Protein AF-A0A7Y5WFK3-F1 (afdb_monomer)

Structure (mmCIF, N/CA/C/O backbone):
data_AF-A0A7Y5WFK3-F1
#
_entry.id   AF-A0A7Y5WFK3-F1
#
loop_
_atom_site.group_PDB
_atom_site.id
_atom_site.type_symbol
_atom_site.label_atom_id
_atom_site.label_alt_id
_atom_site.label_comp_id
_atom_site.label_asym_id
_atom_site.label_entity_id
_atom_site.label_seq_id
_atom_site.pdbx_PDB_ins_code
_atom_site.Cartn_x
_atom_site.Cartn_y
_atom_site.Cartn_z
_atom_site.occupancy
_atom_site.B_iso_or_equiv
_atom_site.auth_seq_id
_atom_site.auth_comp_id
_atom_site.auth_asym_id
_atom_site.auth_atom_id
_atom_site.pdbx_PDB_model_num
ATOM 1 N N . MET A 1 1 ? 15.210 1.763 9.333 1.00 53.09 1 MET A N 1
ATOM 2 C CA . MET A 1 1 ? 14.212 1.098 10.198 1.00 53.09 1 MET A CA 1
ATOM 3 C C . MET A 1 1 ? 12.900 1.081 9.437 1.00 53.09 1 MET A C 1
ATOM 5 O O . MET A 1 1 ? 12.423 2.154 9.089 1.00 53.09 1 MET A O 1
ATOM 9 N N . VAL A 1 2 ? 12.370 -0.103 9.129 1.00 65.19 2 VAL A N 1
ATOM 10 C CA . VAL A 1 2 ? 11.052 -0.235 8.489 1.00 65.19 2 VAL A CA 1
ATOM 11 C C . VAL A 1 2 ? 9.981 0.058 9.528 1.00 65.19 2 VAL A C 1
ATOM 13 O O . VAL A 1 2 ? 10.081 -0.378 10.676 1.00 65.19 2 VAL A O 1
ATOM 16 N N . ILE A 1 3 ? 8.998 0.863 9.144 1.00 82.81 3 ILE A N 1
ATOM 17 C CA . ILE A 1 3 ? 7.904 1.260 10.032 1.00 82.81 3 ILE A CA 1
ATOM 18 C C . ILE A 1 3 ? 6.800 0.200 10.024 1.00 82.81 3 ILE A C 1
ATOM 20 O O . ILE A 1 3 ? 6.675 -0.572 9.075 1.00 82.81 3 ILE A O 1
ATOM 24 N N . ASN A 1 4 ? 6.011 0.134 11.097 1.00 88.62 4 ASN A N 1
ATOM 25 C CA . ASN A 1 4 ? 4.953 -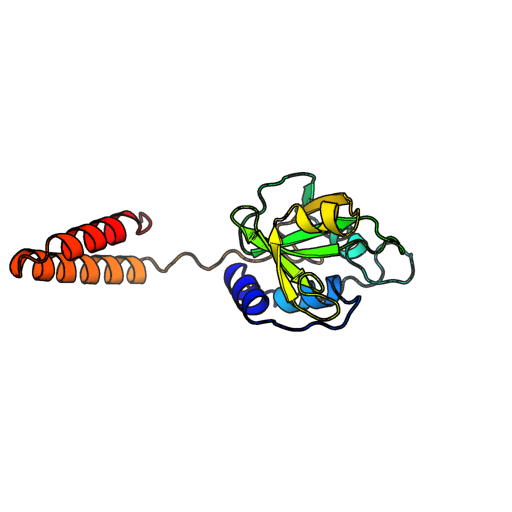0.870 11.210 1.00 88.62 4 ASN A CA 1
ATOM 26 C C . ASN A 1 4 ? 3.798 -0.623 10.218 1.00 88.62 4 ASN A C 1
ATOM 28 O O . ASN A 1 4 ? 3.652 0.473 9.672 1.00 88.62 4 ASN A O 1
ATOM 32 N N . ARG A 1 5 ? 2.952 -1.643 10.030 1.00 90.44 5 ARG A N 1
ATOM 33 C CA . ARG A 1 5 ? 1.822 -1.622 9.081 1.00 90.44 5 ARG A CA 1
ATOM 34 C C . ARG A 1 5 ? 0.900 -0.412 9.245 1.00 90.44 5 ARG A C 1
ATOM 36 O O . ARG A 1 5 ? 0.559 0.230 8.257 1.00 90.44 5 ARG A O 1
ATOM 43 N N . GLU A 1 6 ? 0.508 -0.078 10.474 1.00 90.31 6 GLU A N 1
ATOM 44 C CA . GLU A 1 6 ? -0.415 1.042 10.709 1.00 90.31 6 GLU A CA 1
ATOM 45 C C . GLU A 1 6 ? 0.230 2.397 10.429 1.00 90.31 6 GLU A C 1
ATOM 47 O O . GLU A 1 6 ? -0.417 3.292 9.889 1.00 90.31 6 GLU A O 1
ATOM 52 N N . GLU A 1 7 ? 1.510 2.555 10.753 1.00 90.38 7 GLU A N 1
ATOM 53 C CA . GLU A 1 7 ? 2.242 3.775 10.434 1.00 90.38 7 GLU A CA 1
ATOM 54 C C . GLU A 1 7 ? 2.412 3.944 8.919 1.00 90.38 7 GLU A C 1
ATOM 56 O O . GLU A 1 7 ? 2.204 5.041 8.398 1.00 90.38 7 GLU A O 1
ATOM 61 N N . ALA A 1 8 ? 2.689 2.857 8.191 1.00 91.75 8 ALA A N 1
ATOM 62 C CA . ALA A 1 8 ? 2.742 2.885 6.731 1.00 91.75 8 ALA A CA 1
ATOM 63 C C . ALA A 1 8 ? 1.407 3.321 6.121 1.00 91.75 8 ALA A C 1
ATOM 65 O O . ALA A 1 8 ? 1.377 4.156 5.215 1.00 91.75 8 ALA A O 1
ATOM 66 N N . VAL A 1 9 ? 0.289 2.833 6.664 1.00 94.56 9 VAL A N 1
ATOM 67 C CA . VAL A 1 9 ? -1.033 3.266 6.205 1.00 94.56 9 VAL A CA 1
ATOM 68 C C . VAL A 1 9 ? -1.307 4.729 6.539 1.00 94.56 9 VAL A C 1
ATOM 70 O O . VAL A 1 9 ? -1.826 5.448 5.687 1.00 94.56 9 VAL A O 1
ATOM 73 N N . LYS A 1 10 ? -0.958 5.201 7.740 1.00 94.06 10 LYS A N 1
ATOM 74 C CA . LYS A 1 10 ? -1.125 6.619 8.097 1.00 94.06 10 LYS A CA 1
ATOM 75 C C . LYS A 1 10 ? -0.376 7.528 7.130 1.00 94.06 10 LYS A C 1
ATOM 77 O O . LYS A 1 10 ? -0.957 8.496 6.647 1.00 94.06 10 LYS A O 1
ATOM 82 N N . ARG A 1 11 ? 0.874 7.191 6.805 1.00 94.12 11 ARG A N 1
ATOM 83 C CA . ARG A 1 11 ? 1.673 7.942 5.826 1.00 94.12 11 ARG A CA 1
ATOM 84 C C . ARG A 1 11 ? 1.047 7.907 4.436 1.00 94.12 11 ARG A C 1
ATOM 86 O O . ARG A 1 11 ? 0.870 8.958 3.826 1.00 94.12 11 ARG A O 1
ATOM 93 N N . ALA A 1 12 ? 0.615 6.730 3.987 1.00 95.25 12 ALA A N 1
ATOM 94 C CA . ALA A 1 12 ? -0.039 6.569 2.695 1.00 95.25 12 ALA A CA 1
ATOM 95 C C . ALA A 1 12 ? -1.329 7.408 2.591 1.00 95.25 12 ALA A C 1
ATOM 97 O O . ALA A 1 12 ? -1.553 8.083 1.585 1.00 95.25 12 ALA A O 1
ATOM 98 N N . LEU A 1 13 ? -2.171 7.394 3.631 1.00 96.38 13 LEU A N 1
ATOM 99 C CA . LEU A 1 13 ? -3.410 8.177 3.689 1.00 96.38 13 LEU A CA 1
ATOM 100 C C . LEU A 1 13 ? -3.150 9.687 3.744 1.00 96.38 13 LEU A C 1
ATOM 102 O O . LEU A 1 13 ? -3.929 10.445 3.175 1.00 96.38 13 LEU A O 1
ATOM 106 N N . ALA A 1 14 ? -2.070 10.116 4.400 1.00 95.06 14 ALA A N 1
ATOM 107 C CA . ALA A 1 14 ? -1.670 11.520 4.460 1.00 95.06 14 ALA A CA 1
ATOM 108 C C . ALA A 1 14 ? -1.045 12.029 3.148 1.00 95.06 14 ALA A C 1
ATOM 110 O O . ALA A 1 14 ? -1.031 13.232 2.900 1.00 95.06 14 ALA A O 1
ATOM 111 N N . SER A 1 15 ? -0.524 11.136 2.302 1.00 93.12 15 SER A N 1
ATOM 112 C CA . SER A 1 15 ? 0.081 11.500 1.021 1.00 93.12 15 SER A CA 1
ATOM 113 C C . SER A 1 15 ? -0.986 11.818 -0.029 1.00 93.12 15 SER A C 1
ATOM 115 O O . SER A 1 15 ? -1.843 10.984 -0.327 1.00 93.12 15 SER A O 1
ATOM 117 N N . THR A 1 16 ? -0.921 13.018 -0.608 1.00 93.75 16 THR A N 1
ATOM 118 C CA . THR A 1 16 ? -1.845 13.510 -1.649 1.00 93.75 16 THR A CA 1
ATOM 119 C C . THR A 1 16 ? -1.236 13.527 -3.047 1.00 93.75 16 THR A C 1
ATOM 121 O O . THR A 1 16 ? -1.961 13.396 -4.033 1.00 93.75 16 THR A O 1
ATOM 124 N N . ASP A 1 17 ? 0.087 13.636 -3.137 1.00 92.19 17 ASP A N 1
ATOM 125 C CA . ASP A 1 17 ? 0.824 13.844 -4.381 1.00 92.19 17 ASP A CA 1
ATOM 126 C C . ASP A 1 17 ? 1.976 12.845 -4.517 1.00 92.19 17 ASP A C 1
ATOM 128 O O . ASP A 1 17 ? 2.518 12.348 -3.523 1.00 92.19 17 ASP A O 1
ATOM 132 N N . ASN A 1 18 ? 2.353 12.562 -5.762 1.00 90.62 18 ASN A N 1
ATOM 133 C CA . ASN A 1 18 ? 3.496 11.726 -6.100 1.00 90.62 18 ASN A CA 1
ATOM 134 C C . ASN A 1 18 ? 4.250 12.257 -7.320 1.00 90.62 18 ASN A C 1
ATOM 136 O O . ASN A 1 18 ? 3.693 12.934 -8.179 1.00 90.62 18 ASN A O 1
ATOM 140 N N . GLU A 1 19 ? 5.523 11.883 -7.414 1.00 84.88 19 GLU A N 1
ATOM 141 C CA . GLU A 1 19 ? 6.286 11.987 -8.655 1.00 84.88 19 GLU A CA 1
ATOM 142 C C . GLU A 1 19 ? 5.726 10.952 -9.653 1.00 84.88 19 GLU A C 1
ATOM 144 O O . GLU A 1 19 ? 5.667 9.763 -9.306 1.00 84.88 19 GLU A O 1
ATOM 149 N N . PRO A 1 20 ? 5.245 11.361 -10.845 1.00 79.00 20 PRO A N 1
ATOM 150 C CA . PRO A 1 20 ? 4.707 10.425 -11.830 1.00 79.00 20 PRO A CA 1
ATOM 151 C C . PRO A 1 20 ? 5.738 9.363 -12.221 1.00 79.00 20 PRO A C 1
ATOM 153 O O . PRO A 1 20 ? 6.912 9.676 -12.390 1.00 79.00 20 PRO A O 1
ATOM 156 N N . GLY A 1 21 ? 5.302 8.110 -12.366 1.00 73.31 21 GLY A N 1
ATOM 157 C CA . GLY A 1 21 ? 6.195 6.983 -12.680 1.00 73.31 21 GLY A CA 1
ATOM 158 C C . GLY A 1 21 ? 7.008 6.460 -11.487 1.00 73.31 21 GLY A C 1
ATOM 159 O O . GLY A 1 21 ? 7.686 5.450 -11.603 1.00 73.31 21 GLY A O 1
ATOM 160 N N . GLY A 1 22 ? 6.908 7.088 -10.310 1.00 83.12 22 GLY A N 1
ATOM 161 C CA . GLY A 1 22 ? 7.637 6.693 -9.103 1.00 83.12 22 GLY A CA 1
ATOM 162 C C . GLY A 1 22 ? 6.876 5.757 -8.158 1.00 83.12 22 GLY A C 1
ATOM 163 O O . GLY A 1 22 ? 7.091 5.847 -6.948 1.00 83.12 22 GLY A O 1
ATOM 164 N N . CYS A 1 23 ? 5.969 4.898 -8.640 1.00 88.38 23 CYS A N 1
ATOM 165 C CA . CYS A 1 23 ? 5.054 4.122 -7.781 1.00 88.38 23 CYS A CA 1
ATOM 166 C C . CYS A 1 23 ? 5.787 3.246 -6.748 1.00 88.38 23 CYS A C 1
ATOM 168 O O . CYS A 1 23 ? 5.433 3.229 -5.561 1.00 88.38 23 CYS A O 1
ATOM 170 N N . TYR A 1 24 ? 6.871 2.585 -7.158 1.00 88.44 24 TYR A N 1
ATOM 171 C CA . TYR A 1 24 ? 7.667 1.756 -6.262 1.00 88.44 24 TYR A CA 1
ATOM 172 C C . TYR A 1 24 ? 8.459 2.587 -5.247 1.00 88.44 24 TYR A C 1
ATOM 174 O O . TYR A 1 24 ? 8.451 2.286 -4.051 1.00 88.44 24 TYR A O 1
ATOM 182 N N . LYS A 1 25 ? 9.081 3.689 -5.687 1.00 88.94 25 LYS A N 1
ATOM 183 C CA . LYS A 1 25 ? 9.746 4.660 -4.801 1.00 88.94 25 LYS A CA 1
ATOM 184 C C . LYS A 1 25 ? 8.774 5.200 -3.751 1.00 88.94 25 LYS A C 1
ATOM 186 O O . LYS A 1 25 ? 9.082 5.148 -2.562 1.00 88.94 25 LYS A O 1
ATOM 191 N N . TRP A 1 26 ? 7.589 5.643 -4.169 1.00 93.00 26 TRP A N 1
ATOM 192 C CA . TRP A 1 26 ? 6.552 6.143 -3.268 1.00 93.00 26 TRP A CA 1
ATOM 193 C C . TRP A 1 26 ? 6.126 5.082 -2.252 1.00 93.00 26 TRP A C 1
ATOM 195 O O . TRP A 1 26 ? 6.071 5.374 -1.056 1.00 93.00 26 TRP A O 1
ATOM 205 N N . THR A 1 27 ? 5.888 3.845 -2.702 1.00 92.94 27 THR A N 1
ATOM 206 C CA . THR A 1 27 ? 5.501 2.731 -1.826 1.00 92.94 27 THR A CA 1
ATOM 207 C C . THR A 1 27 ? 6.588 2.466 -0.787 1.00 92.94 27 THR A C 1
ATOM 209 O O . THR A 1 27 ? 6.302 2.446 0.410 1.00 92.94 27 THR A O 1
ATOM 212 N N . ARG A 1 28 ? 7.858 2.376 -1.202 1.00 90.94 28 ARG A N 1
ATOM 213 C CA . ARG A 1 28 ? 9.001 2.223 -0.287 1.00 90.94 28 ARG A CA 1
ATOM 214 C C . ARG A 1 28 ? 9.079 3.335 0.753 1.00 90.94 28 ARG A C 1
ATOM 216 O O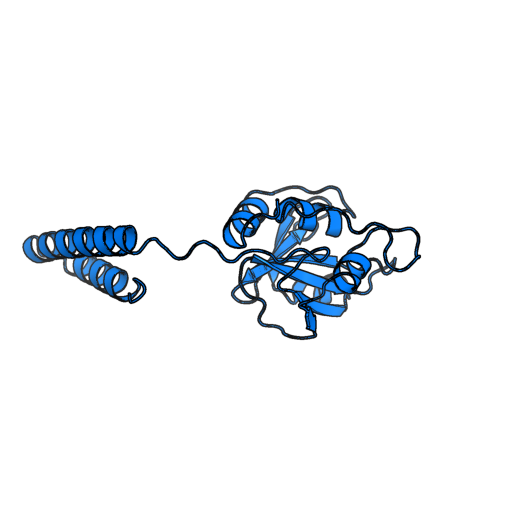 . ARG A 1 28 ? 9.307 3.040 1.927 1.00 90.94 28 ARG A O 1
ATOM 223 N N . THR A 1 29 ? 8.836 4.588 0.362 1.00 90.31 29 THR A N 1
ATOM 224 C CA . THR A 1 29 ? 8.788 5.725 1.295 1.00 90.31 29 THR A CA 1
ATOM 225 C C . THR A 1 29 ? 7.709 5.544 2.363 1.00 90.31 29 THR A C 1
ATOM 227 O O . THR A 1 29 ? 7.971 5.828 3.536 1.00 90.31 29 THR A O 1
ATOM 230 N N . GLN A 1 30 ? 6.537 5.004 2.005 1.00 92.19 30 GLN A N 1
ATOM 231 C CA . GLN A 1 30 ? 5.475 4.741 2.983 1.00 92.19 30 GLN A CA 1
ATOM 232 C C . GLN A 1 30 ? 5.888 3.683 4.004 1.00 92.19 30 GLN A C 1
ATOM 234 O O . GLN A 1 30 ? 5.490 3.781 5.153 1.00 92.19 30 GLN A O 1
ATOM 239 N N . PHE A 1 31 ? 6.729 2.721 3.625 1.00 89.94 31 PHE A N 1
ATOM 240 C CA . PHE A 1 31 ? 7.235 1.677 4.524 1.00 89.94 31 PHE A CA 1
ATOM 241 C C . PHE A 1 31 ? 8.581 2.013 5.187 1.00 89.94 31 PHE A C 1
ATOM 243 O O . PHE A 1 31 ? 9.056 1.257 6.035 1.00 89.94 31 PHE A O 1
ATOM 250 N N . GLY A 1 32 ? 9.220 3.133 4.830 1.00 85.12 32 GLY A N 1
ATOM 251 C CA . GLY A 1 32 ? 10.589 3.430 5.270 1.00 85.12 32 GLY A CA 1
ATOM 252 C C . GLY A 1 32 ? 11.596 2.352 4.844 1.00 85.12 32 GLY A C 1
ATOM 253 O O . GLY A 1 32 ? 12.562 2.091 5.563 1.00 85.12 32 GLY A O 1
ATOM 254 N N . SER A 1 33 ? 11.326 1.684 3.718 1.00 82.88 33 SER A N 1
ATOM 255 C CA . SER A 1 33 ? 12.120 0.566 3.206 1.00 82.88 33 SER A CA 1
ATOM 256 C C . SER A 1 33 ? 13.211 1.057 2.240 1.00 82.88 33 SER A C 1
ATOM 258 O O . SER A 1 33 ? 12.958 1.997 1.474 1.00 82.88 33 SER A O 1
ATOM 260 N N . PRO A 1 34 ? 14.430 0.478 2.268 1.00 75.75 34 PRO A N 1
ATOM 261 C CA . PRO A 1 34 ? 15.487 0.824 1.320 1.00 75.75 34 PRO A CA 1
ATOM 262 C C . PRO A 1 34 ? 15.118 0.451 -0.126 1.00 75.75 34 PRO A C 1
ATOM 264 O O . PRO A 1 34 ? 14.177 -0.298 -0.381 1.00 75.75 34 PRO A O 1
ATOM 267 N N . ALA A 1 35 ? 15.859 0.999 -1.093 1.00 73.69 35 ALA A N 1
ATOM 268 C CA . ALA A 1 35 ? 15.796 0.533 -2.478 1.00 73.69 35 ALA A CA 1
ATOM 269 C C . ALA A 1 35 ? 16.405 -0.871 -2.596 1.00 73.69 35 ALA A C 1
ATOM 271 O O . ALA A 1 35 ? 17.411 -1.141 -1.943 1.00 73.69 35 ALA A O 1
ATOM 272 N N . VAL A 1 36 ? 15.831 -1.721 -3.452 1.00 69.94 36 VAL A N 1
ATOM 273 C CA . VAL A 1 36 ? 16.462 -2.991 -3.866 1.00 69.94 36 VAL A CA 1
ATOM 274 C C . VAL A 1 36 ? 17.439 -2.816 -5.030 1.00 69.94 36 VAL A C 1
ATOM 276 O O . VAL A 1 36 ? 18.243 -3.709 -5.262 1.00 69.94 36 VAL A O 1
ATOM 279 N N . GLY A 1 37 ? 17.422 -1.648 -5.684 1.00 72.31 37 GLY A N 1
ATOM 280 C CA . GLY A 1 37 ? 18.152 -1.416 -6.933 1.00 72.31 37 GLY A CA 1
ATOM 281 C C . GLY A 1 37 ? 17.468 -2.099 -8.117 1.00 72.31 37 GLY A C 1
ATOM 282 O O . GLY A 1 37 ? 16.333 -2.545 -7.974 1.00 72.31 37 GLY A O 1
ATOM 283 N N . ASP A 1 38 ? 18.179 -2.151 -9.238 1.00 69.56 38 ASP A N 1
ATOM 284 C CA . ASP A 1 38 ? 17.870 -3.017 -10.379 1.00 69.56 38 ASP A CA 1
ATOM 285 C C . ASP A 1 38 ? 18.138 -4.467 -9.958 1.00 69.56 38 ASP A C 1
ATOM 287 O O . ASP A 1 38 ? 19.292 -4.871 -9.772 1.00 69.56 38 ASP A O 1
ATOM 291 N N . TYR A 1 39 ? 17.070 -5.204 -9.648 1.00 64.12 39 TYR A N 1
ATOM 292 C CA . TYR A 1 39 ? 17.167 -6.549 -9.084 1.00 64.12 39 TYR A CA 1
ATOM 293 C C . TYR A 1 39 ? 17.126 -7.619 -10.175 1.00 64.12 39 TYR A C 1
ATOM 295 O O . TYR A 1 39 ? 17.683 -8.705 -9.982 1.00 64.12 39 TYR A O 1
ATOM 303 N N . ASP A 1 40 ? 16.458 -7.349 -11.294 1.00 67.69 40 ASP A N 1
ATOM 304 C CA . ASP A 1 40 ? 16.281 -8.298 -12.386 1.00 67.69 40 ASP A CA 1
ATOM 305 C C . ASP A 1 40 ? 17.149 -8.047 -13.630 1.00 67.69 40 ASP A C 1
ATOM 307 O O . ASP A 1 40 ? 17.197 -8.919 -14.505 1.00 67.69 40 ASP A O 1
ATOM 311 N N . GLY A 1 41 ? 17.922 -6.961 -13.638 1.00 63.69 41 GLY A N 1
ATOM 312 C CA . GLY A 1 41 ? 18.908 -6.620 -14.655 1.00 63.69 41 GLY A CA 1
ATOM 313 C C . GLY A 1 41 ? 18.339 -5.841 -15.841 1.00 63.69 41 GLY A C 1
ATOM 314 O O . GLY A 1 41 ? 18.956 -5.876 -16.909 1.00 63.69 41 GLY A O 1
ATOM 315 N N . ASP A 1 42 ? 17.179 -5.195 -15.698 1.00 70.62 42 ASP A N 1
ATOM 316 C CA . ASP A 1 42 ? 16.529 -4.417 -16.759 1.00 70.62 42 ASP A CA 1
ATOM 317 C C . ASP A 1 42 ? 16.927 -2.926 -16.795 1.00 70.62 42 ASP A C 1
ATOM 319 O O . ASP A 1 42 ? 16.511 -2.198 -17.698 1.00 70.62 42 ASP A O 1
ATOM 323 N N . HIS A 1 43 ? 17.831 -2.516 -15.896 1.00 68.94 43 HIS A N 1
ATOM 324 C CA . HIS A 1 43 ? 18.349 -1.159 -15.686 1.00 68.94 43 HIS A CA 1
ATOM 325 C C . HIS A 1 43 ? 17.369 -0.169 -15.040 1.00 68.94 43 HIS A C 1
ATOM 327 O O . HIS A 1 43 ? 17.718 1.010 -14.887 1.00 68.94 43 HIS A O 1
ATOM 333 N N . ASP A 1 44 ? 16.199 -0.623 -14.601 1.00 68.69 44 ASP A N 1
ATOM 334 C CA . ASP A 1 44 ? 15.238 0.158 -13.836 1.00 68.69 44 ASP A CA 1
ATOM 335 C C . ASP A 1 44 ? 15.144 -0.360 -12.387 1.00 68.69 44 ASP A C 1
ATOM 337 O O . ASP A 1 44 ? 15.785 -1.324 -12.002 1.00 68.69 44 ASP A O 1
ATOM 341 N N . ALA A 1 45 ? 14.482 0.384 -11.496 1.00 72.50 45 ALA A N 1
ATOM 342 C CA . ALA A 1 45 ? 14.325 -0.011 -10.089 1.00 72.50 45 ALA A CA 1
ATOM 343 C C . ALA A 1 45 ? 12.849 0.083 -9.712 1.00 72.50 45 ALA A C 1
ATOM 345 O O . ALA A 1 45 ? 12.387 1.091 -9.147 1.00 72.50 45 ALA A O 1
ATOM 346 N N . ASP A 1 46 ? 12.103 -0.953 -10.075 1.00 79.19 46 ASP A N 1
ATOM 347 C CA . ASP A 1 46 ? 10.663 -0.871 -10.281 1.00 79.19 46 ASP A CA 1
ATOM 348 C C . ASP A 1 46 ? 9.829 -1.734 -9.310 1.00 79.19 46 ASP A C 1
ATOM 350 O O . ASP A 1 46 ? 10.295 -2.244 -8.283 1.00 79.19 46 ASP A O 1
ATOM 354 N N . ALA A 1 47 ? 8.524 -1.833 -9.576 1.00 81.56 47 ALA A N 1
ATOM 355 C CA . ALA A 1 47 ? 7.636 -2.624 -8.734 1.00 81.56 47 ALA A CA 1
ATOM 356 C C . ALA A 1 47 ? 7.809 -4.138 -8.931 1.00 81.56 47 ALA A C 1
ATOM 358 O O . ALA A 1 47 ? 7.548 -4.898 -7.992 1.00 81.56 47 ALA A O 1
ATOM 359 N N . VAL A 1 48 ? 8.236 -4.580 -10.112 1.00 82.12 48 VAL A N 1
ATOM 360 C CA . VAL A 1 48 ? 8.523 -5.978 -10.434 1.00 82.12 48 VAL A CA 1
ATOM 361 C C . VAL A 1 48 ? 9.799 -6.433 -9.730 1.00 82.12 48 VAL A C 1
ATOM 363 O O . VAL A 1 48 ? 9.764 -7.492 -9.100 1.00 82.12 48 VAL A O 1
ATOM 366 N N . ASP A 1 49 ? 10.861 -5.629 -9.709 1.00 81.88 49 ASP A N 1
ATOM 367 C CA . ASP A 1 49 ? 12.053 -5.824 -8.874 1.00 81.88 49 ASP A CA 1
ATOM 368 C C . ASP A 1 49 ? 11.675 -5.936 -7.409 1.00 81.88 49 ASP A C 1
ATOM 370 O O . ASP A 1 49 ? 12.051 -6.874 -6.698 1.00 81.88 49 ASP A O 1
ATOM 374 N N . GLY A 1 50 ? 10.863 -4.977 -6.959 1.00 84.75 50 GLY A N 1
ATOM 375 C CA . GLY A 1 50 ? 10.358 -4.939 -5.606 1.00 84.75 50 GLY A CA 1
ATOM 376 C C . GLY A 1 50 ? 9.642 -6.222 -5.231 1.00 84.75 50 GLY A C 1
ATOM 377 O O . GLY A 1 50 ? 9.923 -6.776 -4.169 1.00 84.75 50 GLY A O 1
ATOM 378 N N . TRP A 1 51 ? 8.763 -6.707 -6.110 1.00 90.50 51 TRP A N 1
ATOM 379 C CA . TRP A 1 51 ? 8.108 -7.995 -5.954 1.00 90.50 51 TRP A CA 1
ATOM 380 C C . TRP A 1 51 ? 9.111 -9.138 -5.982 1.00 90.50 51 TRP A C 1
ATOM 382 O O . TRP A 1 51 ? 9.034 -10.001 -5.121 1.00 90.50 51 TRP A O 1
ATOM 392 N N . LYS A 1 52 ? 10.044 -9.201 -6.935 1.00 87.06 52 LYS A N 1
ATOM 393 C CA . LYS A 1 52 ? 11.034 -10.284 -7.061 1.00 87.06 52 LYS A CA 1
ATOM 394 C C . LYS A 1 52 ? 11.881 -10.421 -5.796 1.00 87.06 52 LYS A C 1
ATOM 396 O O . LYS A 1 52 ? 12.020 -11.545 -5.312 1.00 87.06 52 LYS A O 1
ATOM 401 N N . ALA A 1 53 ? 12.302 -9.302 -5.214 1.00 86.25 53 ALA A N 1
ATOM 402 C CA . ALA A 1 53 ? 13.130 -9.221 -4.017 1.00 86.25 53 ALA A CA 1
ATOM 403 C C . ALA A 1 53 ? 12.415 -9.555 -2.690 1.00 86.25 53 ALA A C 1
ATOM 405 O O . ALA A 1 53 ? 13.086 -9.742 -1.669 1.00 86.25 53 ALA A O 1
ATOM 406 N N . THR A 1 54 ? 11.079 -9.622 -2.648 1.00 86.38 54 THR A N 1
ATOM 407 C CA . THR A 1 54 ? 10.374 -10.046 -1.427 1.00 86.38 54 THR A CA 1
ATOM 408 C C . THR A 1 54 ? 10.542 -11.545 -1.171 1.00 86.38 54 THR A C 1
ATOM 410 O O . THR A 1 54 ? 10.675 -12.352 -2.090 1.00 86.38 54 THR A O 1
ATOM 413 N N . ARG A 1 55 ? 10.547 -11.950 0.100 1.00 86.62 55 ARG A N 1
ATOM 414 C CA . ARG A 1 55 ? 10.720 -13.352 0.519 1.00 86.62 55 ARG A CA 1
ATOM 415 C C . ARG A 1 55 ? 9.448 -13.955 1.103 1.00 86.62 55 ARG A C 1
ATOM 417 O O . ARG A 1 55 ? 9.340 -15.175 1.170 1.00 86.62 55 ARG A O 1
ATOM 424 N N . ARG A 1 56 ? 8.489 -13.129 1.533 1.00 89.38 56 ARG A N 1
ATOM 425 C CA . ARG A 1 56 ? 7.263 -13.563 2.226 1.00 89.38 56 ARG A CA 1
ATOM 426 C C . ARG A 1 56 ? 6.012 -13.250 1.408 1.00 89.38 56 ARG A C 1
ATOM 428 O O . ARG A 1 56 ? 5.086 -12.597 1.890 1.00 89.38 56 ARG A O 1
ATOM 435 N N . LYS A 1 57 ? 6.042 -13.705 0.157 1.00 92.31 57 LYS A N 1
ATOM 436 C CA . LYS A 1 57 ? 5.018 -13.461 -0.859 1.00 92.31 57 LYS A CA 1
ATOM 437 C C . LYS A 1 57 ? 3.768 -14.290 -0.611 1.00 92.31 57 LYS A C 1
ATOM 439 O O . LYS A 1 57 ? 3.856 -15.456 -0.238 1.00 92.31 57 LYS A O 1
ATOM 444 N N . HIS A 1 58 ? 2.635 -13.711 -0.980 1.00 96.06 58 HIS A N 1
ATOM 445 C CA . HIS A 1 58 ? 1.330 -14.356 -1.084 1.00 96.06 58 HIS A CA 1
ATOM 446 C C . HIS A 1 58 ? 0.824 -14.172 -2.522 1.00 96.06 58 HIS A C 1
ATOM 448 O O . HIS A 1 58 ? 0.058 -13.242 -2.797 1.00 96.06 58 HIS A O 1
ATOM 454 N N . PRO A 1 59 ? 1.332 -14.971 -3.484 1.00 96.81 59 PRO A N 1
ATOM 455 C CA . PRO A 1 59 ? 1.012 -14.797 -4.896 1.00 96.81 59 PRO A CA 1
ATOM 456 C C . PRO A 1 59 ? -0.471 -15.044 -5.172 1.00 96.81 59 PRO A C 1
ATOM 458 O O . PRO A 1 59 ? -1.036 -16.032 -4.711 1.00 96.81 59 PRO A O 1
ATOM 461 N N . GLY A 1 60 ? -1.100 -14.149 -5.930 1.00 94.88 60 GLY A N 1
ATOM 462 C CA . GLY A 1 60 ? -2.500 -14.258 -6.348 1.00 94.88 60 GLY A CA 1
ATOM 463 C C . GLY A 1 60 ? -3.550 -14.068 -5.245 1.00 94.88 60 GLY A C 1
ATOM 464 O O . GLY A 1 60 ? -4.728 -13.928 -5.574 1.00 94.88 60 GLY A O 1
ATOM 465 N N . ASP A 1 61 ? -3.168 -14.013 -3.965 1.00 97.25 61 ASP A N 1
ATOM 466 C CA . ASP A 1 61 ? -4.115 -13.798 -2.870 1.00 97.25 61 ASP A CA 1
ATOM 467 C C . ASP A 1 61 ? -4.710 -12.384 -2.921 1.00 97.25 61 ASP A C 1
ATOM 469 O O . ASP A 1 61 ? -4.010 -11.378 -2.837 1.00 97.25 61 ASP A O 1
ATOM 473 N N . ARG A 1 62 ? -6.037 -12.320 -3.044 1.00 97.06 62 ARG A N 1
ATOM 474 C CA . ARG A 1 62 ? -6.829 -11.092 -3.186 1.00 97.06 62 ARG A CA 1
ATOM 475 C C . ARG A 1 62 ? -7.264 -10.486 -1.851 1.00 97.06 62 ARG A C 1
ATOM 477 O O . ARG A 1 62 ? -7.984 -9.488 -1.863 1.00 97.06 62 ARG A O 1
ATOM 484 N N . ASN A 1 63 ? -6.829 -11.045 -0.720 1.00 96.81 63 ASN A N 1
ATOM 485 C CA . ASN A 1 63 ? -7.180 -10.578 0.622 1.00 96.81 63 ASN A CA 1
ATOM 486 C C . ASN A 1 63 ? -5.979 -9.975 1.376 1.00 96.81 63 ASN A C 1
ATOM 488 O O . ASN A 1 63 ? -5.691 -10.394 2.500 1.00 96.81 63 ASN A O 1
ATOM 492 N N . PRO A 1 64 ? -5.276 -8.970 0.813 1.00 96.56 64 PRO A N 1
ATOM 493 C CA . PRO A 1 64 ? -4.112 -8.399 1.467 1.00 96.56 64 PRO A CA 1
ATOM 494 C C . PRO A 1 64 ? -4.512 -7.745 2.796 1.00 96.56 64 PRO A C 1
ATOM 496 O O . PRO A 1 64 ? -5.394 -6.872 2.816 1.00 96.56 64 PRO A O 1
ATOM 499 N N . PRO A 1 65 ? -3.839 -8.086 3.909 1.00 95.81 65 PRO A N 1
ATOM 500 C CA . PRO A 1 65 ? -4.043 -7.406 5.175 1.00 95.81 65 PRO A CA 1
ATOM 501 C C . PRO A 1 65 ? -3.801 -5.903 5.056 1.00 95.81 65 PRO A C 1
ATOM 503 O O . PRO A 1 65 ? -3.114 -5.413 4.161 1.00 95.81 65 PRO A O 1
ATOM 506 N N . ARG A 1 66 ? -4.336 -5.140 6.001 1.00 95.38 66 ARG A N 1
ATOM 507 C CA . ARG A 1 66 ? -4.040 -3.712 6.091 1.00 95.38 66 ARG A CA 1
ATOM 508 C C . ARG A 1 66 ? -2.543 -3.479 6.338 1.00 95.38 66 ARG A C 1
ATOM 510 O O . ARG A 1 66 ? -1.939 -4.125 7.194 1.00 95.38 66 ARG A O 1
ATOM 517 N N . GLY A 1 67 ? -1.969 -2.534 5.596 1.00 94.19 67 GLY A N 1
ATOM 518 C CA . GLY A 1 67 ? -0.588 -2.076 5.738 1.00 94.19 67 GLY A CA 1
ATOM 519 C C . GLY A 1 67 ? 0.469 -3.049 5.230 1.00 94.19 67 GLY A C 1
ATOM 520 O O . GLY A 1 67 ? 1.568 -3.072 5.771 1.00 94.19 67 GLY A O 1
ATOM 521 N N . VAL A 1 68 ? 0.154 -3.837 4.203 1.00 95.12 68 VAL A N 1
ATOM 522 C CA . VAL A 1 68 ? 1.146 -4.605 3.431 1.00 95.12 68 VAL A CA 1
ATOM 523 C C . VAL A 1 68 ? 1.337 -3.993 2.039 1.00 95.12 68 VAL A C 1
ATOM 525 O O . VAL A 1 68 ? 0.399 -3.370 1.522 1.00 95.12 68 VAL A O 1
ATOM 528 N N . PRO A 1 69 ? 2.519 -4.138 1.417 1.00 95.75 69 PRO A N 1
ATOM 529 C CA . PRO A 1 69 ? 2.699 -3.820 0.009 1.00 95.75 69 PRO A CA 1
ATOM 530 C C . PRO A 1 69 ? 1.940 -4.818 -0.878 1.00 95.75 69 PRO A C 1
ATOM 532 O O . PRO A 1 69 ? 1.895 -6.020 -0.606 1.00 95.75 69 PRO A O 1
ATOM 535 N N . VAL A 1 70 ? 1.365 -4.303 -1.957 1.00 97.75 70 VAL A N 1
ATOM 536 C CA . VAL A 1 70 ? 0.681 -5.057 -3.018 1.00 97.75 70 VAL A CA 1
ATOM 537 C C . VAL A 1 70 ? 1.332 -4.732 -4.356 1.00 97.75 70 VAL A C 1
ATOM 539 O O . VAL A 1 70 ? 1.792 -3.604 -4.544 1.00 97.75 70 VAL A O 1
ATOM 542 N N . PHE A 1 71 ? 1.368 -5.706 -5.266 1.00 97.12 71 PHE A N 1
ATOM 543 C CA . PHE A 1 71 ? 2.146 -5.614 -6.499 1.00 97.12 71 PHE A CA 1
ATOM 544 C C . PHE A 1 71 ? 1.365 -6.065 -7.731 1.00 97.12 71 PHE A C 1
ATOM 546 O O . PHE A 1 71 ? 0.543 -6.984 -7.677 1.00 97.12 71 PHE A O 1
ATOM 553 N N . TRP A 1 72 ? 1.696 -5.447 -8.858 1.00 96.81 72 TRP A N 1
ATOM 554 C CA . TRP A 1 72 ? 1.249 -5.803 -10.196 1.00 96.81 72 TRP A CA 1
ATOM 555 C C . TRP A 1 72 ? 2.444 -5.831 -11.151 1.00 96.81 72 TRP A C 1
ATOM 557 O O . TRP A 1 72 ? 3.444 -5.162 -10.908 1.00 96.81 72 TRP A O 1
ATOM 567 N N . SER A 1 73 ? 2.310 -6.566 -12.250 1.00 94.56 73 SER A N 1
ATOM 568 C CA . SER A 1 73 ? 3.237 -6.575 -13.390 1.00 94.56 73 SER A CA 1
ATOM 569 C C . SER A 1 73 ? 2.572 -6.005 -14.645 1.00 94.56 73 SER A C 1
ATOM 571 O O . SER A 1 73 ? 1.347 -5.833 -14.688 1.00 94.56 73 SER A O 1
ATOM 573 N N . GLY A 1 74 ? 3.379 -5.747 -15.675 1.00 90.12 74 GLY A N 1
ATOM 574 C CA . GLY A 1 74 ? 2.925 -5.272 -16.979 1.00 90.12 74 GLY A CA 1
ATOM 575 C C . GLY A 1 74 ? 2.989 -3.751 -17.104 1.00 90.12 74 GLY A C 1
ATOM 576 O O . GLY A 1 74 ? 3.830 -3.100 -16.488 1.00 90.12 74 GLY A O 1
ATOM 577 N N . GLY A 1 75 ? 2.093 -3.184 -17.912 1.00 85.06 75 GLY A N 1
ATOM 578 C CA . GLY A 1 75 ? 2.137 -1.773 -18.299 1.00 85.06 75 GLY A CA 1
ATOM 579 C C . GLY A 1 75 ? 3.030 -1.543 -19.519 1.00 85.06 75 GLY A C 1
ATOM 580 O O . GLY A 1 75 ? 3.729 -2.446 -19.972 1.00 85.06 75 GLY A O 1
ATOM 581 N N . SER A 1 76 ? 2.994 -0.329 -20.070 1.00 77.38 76 S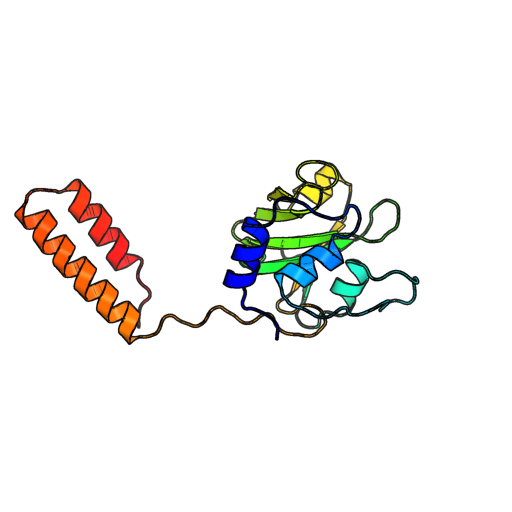ER A N 1
ATOM 582 C CA . SER A 1 76 ? 3.643 0.019 -21.346 1.00 77.38 76 SER A CA 1
ATOM 583 C C . SER A 1 76 ? 5.157 -0.206 -21.370 1.00 77.38 76 SER A C 1
ATOM 585 O O . SER A 1 76 ? 5.697 -0.473 -22.436 1.00 77.38 76 SER A O 1
ATOM 587 N N . ASN A 1 77 ? 5.811 -0.140 -20.210 1.00 78.12 77 ASN A N 1
ATOM 588 C CA . ASN A 1 77 ? 7.250 -0.364 -20.062 1.00 78.12 77 ASN A CA 1
ATOM 589 C C . ASN A 1 77 ? 7.577 -1.605 -19.212 1.00 78.12 77 ASN A C 1
ATOM 591 O O . ASN A 1 77 ? 8.720 -1.792 -18.836 1.00 78.12 77 ASN A O 1
ATOM 595 N N . GLY A 1 78 ? 6.589 -2.430 -18.848 1.00 81.25 78 GLY A N 1
ATOM 596 C CA . GLY A 1 78 ? 6.817 -3.620 -18.015 1.00 81.25 78 GLY A CA 1
ATOM 597 C C . GLY A 1 78 ? 7.019 -3.365 -16.514 1.00 81.25 78 GLY A C 1
ATOM 598 O O . GLY A 1 78 ? 6.899 -4.319 -15.749 1.00 81.25 78 GLY A O 1
ATOM 599 N N . TYR A 1 79 ? 7.185 -2.103 -16.092 1.00 85.44 79 TYR A N 1
ATOM 600 C CA . TYR A 1 79 ? 7.530 -1.712 -14.715 1.00 85.44 79 TYR A CA 1
ATOM 601 C C . TYR A 1 79 ? 6.568 -2.146 -13.605 1.00 85.44 79 TYR A C 1
ATOM 603 O O . TYR A 1 79 ? 6.864 -2.049 -12.408 1.00 85.44 79 TYR A O 1
ATOM 611 N N . GLY A 1 80 ? 5.369 -2.580 -13.992 1.00 91.56 80 GLY A N 1
ATOM 612 C CA . GLY A 1 80 ? 4.334 -2.980 -13.064 1.00 91.56 80 GLY A CA 1
ATOM 613 C C . GLY A 1 80 ? 3.846 -1.827 -12.194 1.00 91.56 80 GLY A C 1
ATOM 614 O O . GLY A 1 80 ? 3.870 -0.654 -12.571 1.00 91.56 80 GLY A O 1
ATOM 615 N N . HIS A 1 81 ? 3.338 -2.175 -11.015 1.00 95.88 81 HIS A N 1
ATOM 616 C CA . HIS A 1 81 ? 2.874 -1.194 -10.041 1.00 95.88 81 HIS A CA 1
ATOM 617 C C . HIS A 1 81 ? 3.006 -1.718 -8.620 1.00 95.88 81 HIS A C 1
ATOM 619 O O . HIS A 1 81 ? 2.893 -2.918 -8.378 1.00 95.88 81 HIS A O 1
ATOM 625 N N . ALA A 1 82 ? 3.208 -0.811 -7.670 1.00 95.62 82 ALA A N 1
ATOM 626 C CA . ALA A 1 82 ? 3.184 -1.116 -6.248 1.00 95.62 82 ALA A CA 1
ATOM 627 C C . ALA A 1 82 ? 2.302 -0.103 -5.514 1.00 95.62 82 ALA A C 1
ATOM 629 O O . ALA A 1 82 ? 2.252 1.074 -5.875 1.00 95.62 82 ALA A O 1
ATOM 630 N N . ALA A 1 83 ? 1.605 -0.566 -4.479 1.00 97.25 83 ALA A N 1
ATOM 631 C CA . ALA A 1 83 ? 0.734 0.271 -3.661 1.00 97.25 83 ALA A CA 1
ATOM 632 C C . ALA A 1 83 ? 0.686 -0.220 -2.203 1.00 97.25 83 ALA A C 1
ATOM 634 O O . ALA 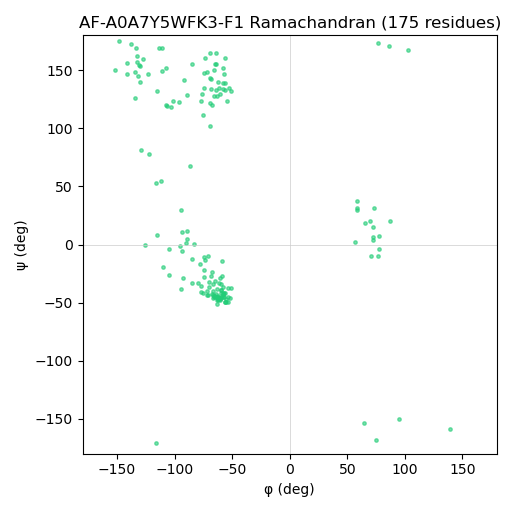A 1 83 ? 1.236 -1.270 -1.861 1.00 97.25 83 ALA A O 1
ATOM 635 N N . VAL A 1 84 ? 0.001 0.533 -1.336 1.00 97.62 84 VAL A N 1
ATOM 636 C CA . VAL A 1 84 ? -0.225 0.157 0.070 1.00 97.62 84 VAL A CA 1
ATOM 637 C C . VAL A 1 84 ? -1.641 -0.392 0.230 1.00 97.62 84 VAL A C 1
ATOM 639 O O . VAL A 1 84 ? -2.612 0.306 -0.071 1.00 97.62 84 VAL A O 1
ATOM 642 N N . SER A 1 85 ? -1.782 -1.616 0.745 1.00 98.00 85 SER A N 1
ATOM 643 C CA . SER A 1 85 ? -3.092 -2.164 1.112 1.00 98.00 85 SER A CA 1
ATOM 644 C C . SER A 1 85 ? -3.676 -1.427 2.315 1.00 98.00 85 SER A C 1
ATOM 646 O O . SER A 1 85 ? -3.012 -1.236 3.336 1.00 98.00 85 SER A O 1
ATOM 648 N N . LEU A 1 86 ? -4.951 -1.059 2.230 1.00 97.06 86 LEU A N 1
ATOM 649 C CA . LEU A 1 86 ? -5.719 -0.521 3.354 1.00 97.06 86 LEU A CA 1
ATOM 650 C C . LEU A 1 86 ? -6.531 -1.607 4.078 1.00 97.06 86 LEU A C 1
ATOM 652 O O . LEU A 1 86 ? -7.169 -1.297 5.088 1.00 97.06 86 LEU A O 1
ATOM 656 N N . GLY A 1 87 ? -6.468 -2.855 3.599 1.00 95.38 87 GLY A N 1
ATOM 657 C CA . GLY A 1 87 ? -7.387 -3.932 3.959 1.00 95.38 87 GLY A CA 1
ATOM 658 C C . GLY A 1 87 ? -8.742 -3.785 3.256 1.00 95.38 87 GLY A C 1
ATOM 659 O O . GLY A 1 87 ? -9.000 -2.795 2.569 1.00 95.38 87 GLY A O 1
ATOM 660 N N . GLY A 1 88 ? -9.612 -4.790 3.401 1.00 95.00 88 GLY A N 1
ATOM 661 C CA . GLY A 1 88 ? -10.992 -4.730 2.895 1.00 95.00 88 GLY A CA 1
ATOM 662 C C . GLY A 1 88 ? -11.106 -4.500 1.382 1.00 95.00 88 GLY A C 1
ATOM 663 O O . GLY A 1 88 ? -12.027 -3.825 0.930 1.00 95.00 88 GLY A O 1
ATOM 664 N N . GLY A 1 89 ? -10.136 -4.990 0.602 1.00 96.69 89 GLY A N 1
ATOM 665 C CA . GLY A 1 89 ? -10.117 -4.837 -0.857 1.00 96.69 89 GLY A CA 1
ATOM 666 C C . GLY A 1 89 ? -9.802 -3.421 -1.357 1.00 96.69 89 GLY A C 1
ATOM 667 O O . GLY A 1 89 ? -10.033 -3.134 -2.531 1.00 96.69 89 GLY A O 1
ATOM 668 N N . LYS A 1 90 ? -9.283 -2.529 -0.501 1.00 98.44 90 LYS A N 1
ATOM 669 C CA . LYS A 1 90 ? -8.897 -1.157 -0.865 1.00 98.44 90 LYS A CA 1
ATOM 670 C C . LYS A 1 90 ? -7.387 -0.964 -0.824 1.00 98.44 90 LYS A C 1
ATOM 672 O O . LYS A 1 90 ? -6.692 -1.543 0.011 1.00 98.44 90 LYS A O 1
ATOM 677 N N . ILE A 1 91 ? -6.898 -0.080 -1.685 1.00 98.44 91 ILE A N 1
ATOM 678 C CA . ILE A 1 91 ? -5.492 0.318 -1.747 1.00 98.44 91 I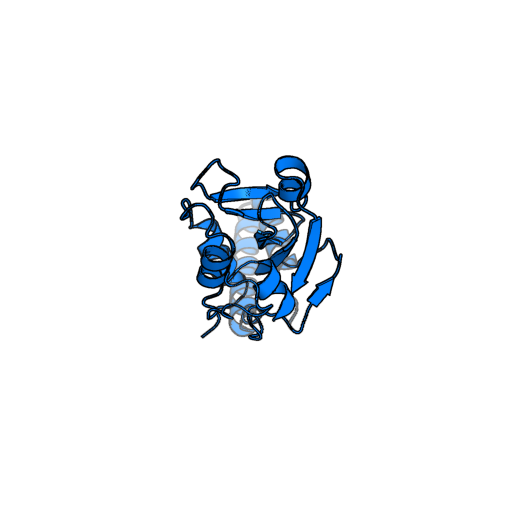LE A CA 1
ATOM 679 C C . ILE A 1 91 ? -5.363 1.836 -1.763 1.00 98.44 91 ILE A C 1
ATOM 681 O O . ILE A 1 91 ? -6.260 2.547 -2.221 1.00 98.44 91 ILE A O 1
ATOM 685 N N . ARG A 1 92 ? -4.216 2.328 -1.300 1.00 98.12 92 ARG A N 1
ATOM 686 C CA . ARG A 1 92 ? -3.758 3.694 -1.541 1.00 98.12 92 ARG A CA 1
ATOM 687 C C . ARG A 1 92 ? -2.681 3.658 -2.619 1.00 98.12 92 ARG A C 1
ATOM 689 O O . ARG A 1 92 ? -1.651 3.016 -2.421 1.00 98.12 92 ARG A O 1
ATOM 696 N N . SER A 1 93 ? -2.943 4.321 -3.741 1.00 96.50 93 SER A N 1
ATOM 697 C CA . SER A 1 93 ? -2.164 4.193 -4.974 1.00 96.50 93 SER A CA 1
ATOM 698 C C . SER A 1 93 ? -1.766 5.553 -5.531 1.00 96.50 93 SER A C 1
ATOM 700 O O . SER A 1 93 ? -2.586 6.474 -5.554 1.00 96.50 93 SER A O 1
ATOM 702 N N . THR A 1 94 ? -0.536 5.655 -6.035 1.00 95.44 94 THR A N 1
ATOM 703 C CA . THR A 1 94 ? -0.104 6.777 -6.878 1.00 95.44 94 THR A CA 1
ATOM 704 C C . THR A 1 94 ? -0.867 6.793 -8.193 1.00 95.44 94 THR A C 1
ATOM 706 O O . THR A 1 94 ? -1.389 5.758 -8.607 1.00 95.44 94 THR A O 1
ATOM 709 N N . ASP A 1 95 ? -0.962 7.971 -8.808 1.00 92.25 95 ASP A N 1
ATOM 710 C CA . ASP A 1 95 ? -1.589 8.242 -10.113 1.00 92.25 95 ASP A CA 1
ATOM 711 C C . ASP A 1 95 ? -3.068 7.818 -10.273 1.00 92.25 95 ASP A C 1
ATOM 713 O O . ASP A 1 95 ? -3.681 8.016 -11.323 1.00 92.25 95 ASP A O 1
ATOM 717 N N . ALA A 1 96 ? -3.687 7.287 -9.216 1.00 92.00 96 ALA A N 1
ATOM 718 C CA . ALA A 1 96 ? -5.075 6.840 -9.213 1.00 92.00 96 ALA A CA 1
ATOM 719 C C . ALA A 1 96 ? -6.081 8.001 -9.101 1.00 92.00 96 ALA A C 1
ATOM 721 O O . ALA A 1 96 ? -7.261 7.831 -9.399 1.00 92.00 96 ALA A O 1
ATOM 722 N N . GLY A 1 97 ? -5.624 9.189 -8.687 1.00 90.81 97 GLY A N 1
ATOM 723 C CA . GLY A 1 97 ? -6.405 10.433 -8.715 1.00 90.81 97 GLY A CA 1
ATOM 724 C C . GLY A 1 97 ? -6.181 11.263 -9.981 1.00 90.81 97 GLY A C 1
ATOM 725 O O . GLY A 1 97 ? -6.555 12.434 -10.010 1.00 90.81 97 GLY A O 1
ATOM 726 N N . GLY A 1 98 ? -5.515 10.691 -10.987 1.00 89.19 98 GLY A N 1
ATOM 727 C CA . GLY A 1 98 ? -4.908 11.414 -12.101 1.00 89.19 98 GLY A CA 1
ATOM 728 C C . GLY A 1 98 ? -3.393 11.542 -11.932 1.00 89.19 98 GLY A C 1
ATOM 729 O O . GLY A 1 98 ? -2.844 11.278 -10.862 1.00 89.19 98 GLY A O 1
ATOM 730 N N . ARG A 1 99 ? -2.707 11.944 -13.006 1.00 90.50 99 ARG A N 1
ATOM 731 C CA . ARG A 1 99 ? -1.239 12.021 -13.052 1.00 90.50 99 ARG A CA 1
ATOM 732 C C . ARG A 1 99 ? -0.685 12.877 -11.903 1.00 90.50 99 ARG A C 1
ATOM 734 O O . ARG A 1 99 ? -1.050 14.042 -11.765 1.00 90.50 99 ARG A O 1
ATOM 741 N N . GLY A 1 100 ? 0.205 12.295 -11.104 1.00 90.94 100 GLY A N 1
ATOM 742 C CA . GLY A 1 100 ? 0.843 12.898 -9.933 1.00 90.94 100 GLY A CA 1
ATOM 743 C C . GLY A 1 100 ? -0.028 12.955 -8.674 1.00 90.94 100 GLY A C 1
ATOM 744 O O . GLY A 1 100 ? 0.375 13.588 -7.698 1.00 90.94 100 GLY A O 1
ATOM 745 N N . LYS A 1 101 ? -1.218 12.339 -8.675 1.00 95.06 101 LYS A N 1
ATOM 746 C CA . LYS A 1 101 ? -2.166 12.372 -7.553 1.00 95.06 101 LYS A CA 1
ATOM 747 C C . LYS A 1 101 ? -2.380 10.997 -6.943 1.00 95.06 101 LYS A C 1
ATOM 749 O O . LYS A 1 101 ? -2.714 10.028 -7.624 1.00 95.06 101 LYS A O 1
ATOM 754 N N . VAL A 1 102 ? -2.296 10.944 -5.618 1.00 96.25 102 VAL A N 1
ATOM 755 C CA . VAL A 1 102 ? -2.531 9.727 -4.842 1.00 96.25 102 VAL A CA 1
ATOM 756 C C . VAL A 1 102 ? -4.012 9.629 -4.485 1.00 96.25 102 VAL A C 1
ATOM 758 O O . VAL A 1 102 ? -4.591 10.555 -3.908 1.00 96.25 102 VAL A O 1
ATOM 761 N N . ALA A 1 103 ? -4.629 8.484 -4.767 1.00 96.94 103 ALA A N 1
ATOM 762 C CA . ALA A 1 103 ? -6.028 8.226 -4.440 1.00 96.94 103 ALA A CA 1
ATOM 763 C C . ALA A 1 103 ? -6.231 6.861 -3.775 1.00 96.94 103 ALA A C 1
ATOM 765 O O . ALA A 1 103 ? -5.372 5.977 -3.807 1.00 96.94 103 ALA A O 1
ATOM 766 N N . THR A 1 104 ? -7.389 6.717 -3.134 1.00 98.31 104 THR A N 1
ATOM 767 C CA . THR A 1 104 ? -7.851 5.445 -2.585 1.00 98.31 104 THR A CA 1
ATOM 768 C C . THR A 1 104 ? -8.787 4.812 -3.597 1.00 98.31 104 THR A C 1
ATOM 770 O O . THR A 1 104 ? -9.786 5.422 -3.970 1.00 98.31 104 THR A O 1
ATOM 773 N N . VAL A 1 105 ? -8.466 3.598 -4.024 1.00 98.12 105 VAL A N 1
ATOM 774 C CA . VAL A 1 105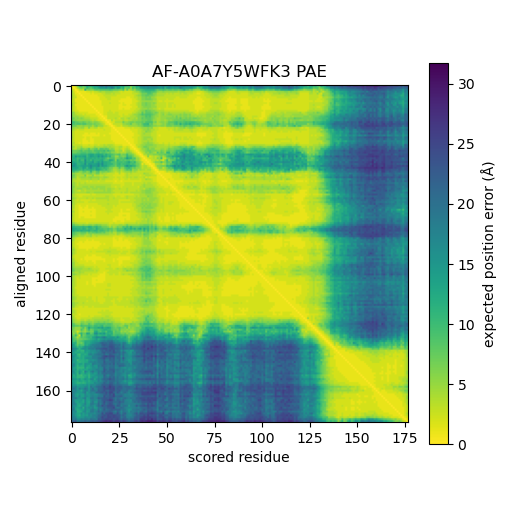 ? -9.214 2.862 -5.049 1.00 98.12 105 VAL A CA 1
ATOM 775 C C . VAL A 1 105 ? -9.365 1.396 -4.647 1.00 98.12 105 VAL A C 1
ATOM 777 O O . VAL A 1 105 ? -8.811 0.951 -3.637 1.00 98.12 105 VAL A O 1
ATOM 780 N N . ASP A 1 106 ? -10.149 0.642 -5.412 1.00 98.38 106 ASP A N 1
ATOM 781 C CA . ASP A 1 106 ? -10.233 -0.811 -5.246 1.00 98.38 106 ASP A CA 1
ATOM 782 C C . ASP A 1 106 ? -8.901 -1.482 -5.583 1.00 98.38 106 ASP A C 1
ATOM 784 O O . ASP A 1 106 ? -8.194 -1.042 -6.489 1.00 98.38 106 ASP A O 1
ATOM 788 N N . LEU A 1 107 ? -8.614 -2.618 -4.945 1.00 98.19 107 LEU A N 1
ATOM 789 C CA . LEU A 1 107 ? -7.476 -3.475 -5.291 1.00 98.19 107 LEU A CA 1
ATOM 790 C C . LEU A 1 107 ? -7.475 -3.848 -6.782 1.00 98.19 107 LEU A C 1
ATOM 792 O O . LEU A 1 107 ? -6.426 -3.879 -7.407 1.00 98.19 107 LEU A O 1
ATOM 796 N N . ALA A 1 108 ? -8.647 -4.087 -7.368 1.00 97.75 108 ALA A N 1
ATOM 797 C CA . ALA A 1 108 ? -8.767 -4.450 -8.779 1.00 97.75 108 ALA A CA 1
ATOM 798 C C . ALA A 1 108 ? -8.761 -3.245 -9.742 1.00 97.75 108 ALA A C 1
ATOM 800 O O . ALA A 1 108 ? -8.901 -3.416 -10.951 1.00 97.75 108 ALA A O 1
ATOM 801 N N . TRP A 1 109 ? -8.647 -2.012 -9.238 1.00 97.94 109 TRP A N 1
ATOM 802 C CA . TRP A 1 109 ? -8.675 -0.819 -10.083 1.00 97.94 109 TRP A CA 1
ATOM 803 C C . TRP A 1 109 ? -7.470 -0.719 -11.041 1.00 97.94 109 TRP A C 1
ATOM 805 O O . TRP A 1 109 ? -7.733 -0.469 -12.214 1.00 97.94 109 TRP A O 1
ATOM 815 N N . PRO A 1 110 ? -6.200 -0.973 -10.642 1.00 96.62 110 PRO A N 1
ATOM 816 C CA . PRO A 1 110 ? -5.058 -0.901 -11.565 1.00 96.62 110 PRO A CA 1
ATOM 817 C C . PRO A 1 110 ? -5.173 -1.864 -12.753 1.00 96.62 110 PRO A C 1
ATOM 819 O O . PRO A 1 110 ? -4.779 -1.534 -13.867 1.00 96.62 110 PRO A O 1
ATOM 822 N N . GLU A 1 111 ? -5.771 -3.037 -12.543 1.00 96.62 111 GLU A N 1
ATOM 823 C CA . GLU A 1 111 ? -6.024 -4.008 -13.615 1.00 96.62 111 GLU A CA 1
ATOM 824 C C . GLU A 1 111 ? -7.052 -3.460 -14.613 1.00 96.62 111 GLU A C 1
ATOM 826 O O . GLU A 1 111 ? -6.832 -3.500 -15.819 1.00 96.62 111 GLU A O 1
ATOM 831 N N . ARG A 1 112 ? -8.157 -2.880 -14.122 1.00 96.56 112 ARG A N 1
ATOM 832 C CA . ARG A 1 112 ? -9.212 -2.315 -14.982 1.00 96.56 112 ARG A CA 1
ATOM 833 C C . ARG A 1 112 ? -8.792 -1.025 -15.684 1.00 96.56 112 ARG A C 1
ATOM 835 O O . ARG A 1 112 ? -9.184 -0.802 -16.822 1.00 96.56 112 ARG A O 1
ATOM 842 N N . ALA A 1 113 ? -8.067 -0.156 -14.986 1.00 94.81 113 ALA A N 1
ATOM 843 C CA . ALA A 1 113 ? -7.727 1.180 -15.464 1.00 94.81 113 ALA A CA 1
ATOM 844 C C . ALA A 1 113 ? -6.479 1.188 -16.354 1.00 94.81 113 ALA A C 1
ATOM 846 O O . ALA A 1 113 ? -6.401 1.996 -17.276 1.00 94.81 113 ALA A O 1
ATOM 847 N N . TRP A 1 114 ? -5.512 0.307 -16.079 1.00 93.69 114 TRP A N 1
ATOM 848 C CA . TRP A 1 114 ? -4.200 0.314 -16.733 1.00 93.69 114 TRP A CA 1
ATOM 849 C C . TRP A 1 114 ? -3.823 -1.022 -17.384 1.00 93.69 114 TRP A C 1
ATOM 851 O O . TRP A 1 114 ? -2.748 -1.123 -17.969 1.00 93.69 114 TRP A O 1
ATOM 861 N N . GLY A 1 115 ? -4.674 -2.051 -17.297 1.00 94.94 115 GLY A N 1
ATOM 862 C CA . GLY A 1 115 ? -4.406 -3.362 -17.899 1.00 94.94 115 GLY A CA 1
ATOM 863 C C . GLY A 1 115 ? -3.283 -4.145 -17.214 1.00 94.94 115 GLY A C 1
ATOM 864 O O . GLY A 1 115 ? -2.695 -5.034 -17.824 1.00 94.94 115 GLY A O 1
ATOM 865 N N . LEU A 1 116 ? -2.946 -3.804 -15.966 1.00 95.69 116 LEU A N 1
ATOM 866 C CA . LEU A 1 116 ? -1.903 -4.503 -15.216 1.00 95.69 116 LEU A CA 1
ATOM 867 C C . LEU A 1 116 ? -2.366 -5.889 -14.757 1.00 95.69 116 LEU A C 1
ATOM 869 O O . LEU A 1 116 ? -3.560 -6.151 -14.646 1.00 95.69 116 LEU A O 1
ATOM 873 N N . THR A 1 117 ? -1.414 -6.761 -14.425 1.00 97.06 117 THR A N 1
ATOM 874 C CA . THR A 1 117 ? -1.688 -8.100 -13.880 1.00 97.06 117 THR A CA 1
ATOM 875 C C . THR A 1 117 ? -1.332 -8.149 -12.404 1.00 97.06 117 THR A C 1
ATOM 877 O O . THR A 1 117 ? -0.176 -7.929 -12.041 1.00 97.06 117 THR A O 1
ATOM 880 N N . TYR A 1 118 ? -2.306 -8.443 -11.540 1.00 97.62 118 TYR A N 1
ATOM 881 C CA . TYR A 1 118 ? -2.061 -8.551 -10.102 1.00 97.62 118 TYR A CA 1
ATOM 882 C C . TYR A 1 118 ? -1.145 -9.731 -9.767 1.00 97.62 118 TYR A C 1
ATOM 884 O O . TYR A 1 118 ? -1.411 -10.864 -10.162 1.00 97.62 118 TYR A O 1
ATOM 892 N N . LEU A 1 119 ? -0.080 -9.460 -9.010 1.00 97.00 119 LEU A N 1
ATOM 893 C CA . LEU A 1 119 ? 0.893 -10.468 -8.590 1.00 97.00 119 LEU A CA 1
ATOM 894 C C . LEU A 1 119 ? 0.575 -11.031 -7.206 1.00 97.00 119 LEU A C 1
ATOM 896 O O . LEU A 1 119 ? 0.753 -12.226 -6.979 1.00 97.00 119 LEU A O 1
ATOM 900 N N . GLY A 1 120 ? 0.109 -10.191 -6.281 1.00 97.38 120 GLY A N 1
ATOM 901 C CA . GLY A 1 120 ? -0.124 -10.570 -4.889 1.00 97.38 120 GLY A CA 1
ATOM 902 C C . GLY A 1 120 ? 0.309 -9.491 -3.902 1.00 97.38 120 GLY A C 1
ATOM 903 O O . GLY A 1 120 ? 0.439 -8.308 -4.237 1.00 97.38 120 GLY A O 1
ATOM 904 N N . TRP A 1 121 ? 0.537 -9.912 -2.663 1.00 97.12 121 TRP A N 1
ATOM 905 C CA . TRP A 1 121 ? 1.035 -9.070 -1.577 1.00 97.12 121 TRP A CA 1
ATOM 906 C C . TRP A 1 121 ? 2.169 -9.757 -0.822 1.00 97.12 121 TRP A C 1
ATOM 908 O O . TRP A 1 121 ? 2.444 -10.934 -1.050 1.00 97.12 121 TRP A O 1
ATOM 918 N N . SER A 1 122 ? 2.870 -9.026 0.044 1.00 94.25 122 SER A N 1
ATOM 919 C CA . SER A 1 122 ? 3.982 -9.597 0.812 1.00 94.25 122 SER A CA 1
ATOM 920 C C . SER A 1 122 ? 4.030 -9.085 2.246 1.00 94.25 122 SER A C 1
ATOM 922 O O . SER A 1 122 ? 3.712 -7.926 2.502 1.00 94.25 122 SER A O 1
ATOM 924 N N . ASP A 1 123 ? 4.462 -9.925 3.190 1.00 90.81 123 ASP A N 1
ATOM 925 C CA . ASP A 1 123 ? 4.719 -9.491 4.576 1.00 90.81 123 ASP A CA 1
ATOM 926 C C . ASP A 1 123 ? 6.007 -8.661 4.711 1.00 90.81 123 ASP A C 1
ATOM 928 O O . ASP A 1 123 ? 6.273 -8.083 5.767 1.00 90.81 123 ASP A O 1
ATOM 932 N N . ASP A 1 124 ? 6.830 -8.620 3.668 1.00 87.31 124 ASP A N 1
ATOM 933 C CA . ASP A 1 124 ? 8.085 -7.883 3.595 1.00 87.31 124 ASP A CA 1
ATOM 934 C C . ASP A 1 124 ? 8.151 -6.979 2.359 1.00 87.31 124 ASP A C 1
ATOM 936 O O . ASP A 1 124 ? 7.438 -7.164 1.377 1.00 87.31 124 ASP A O 1
ATOM 940 N N . LEU A 1 125 ? 9.022 -5.976 2.416 1.00 83.56 125 LEU A N 1
ATOM 941 C CA . LEU A 1 125 ? 9.348 -5.112 1.288 1.00 83.56 125 LEU A CA 1
ATOM 942 C C . LEU A 1 125 ? 10.862 -4.962 1.233 1.00 83.56 125 LEU A C 1
ATOM 944 O O . LEU A 1 125 ? 11.460 -4.572 2.237 1.00 83.56 125 LEU A O 1
ATOM 948 N N . ALA A 1 126 ? 11.471 -5.251 0.080 1.00 73.38 126 ALA A N 1
ATOM 949 C CA . ALA A 1 126 ? 12.928 -5.231 -0.084 1.00 73.38 126 ALA A CA 1
ATOM 950 C C . ALA A 1 126 ? 13.671 -6.183 0.880 1.00 73.38 126 ALA A C 1
ATOM 952 O O . ALA A 1 126 ? 14.710 -5.839 1.439 1.00 73.38 126 ALA A O 1
ATOM 953 N N . GLY A 1 127 ? 13.098 -7.361 1.150 1.00 66.56 127 GLY A N 1
ATOM 954 C CA . GLY A 1 127 ? 13.661 -8.344 2.084 1.00 66.56 127 GLY A CA 1
ATOM 955 C C . GLY A 1 127 ? 13.565 -7.964 3.568 1.00 66.56 127 GLY A C 1
ATOM 956 O O . GLY A 1 127 ? 14.058 -8.710 4.416 1.00 66.56 127 GLY A O 1
ATOM 957 N N . VAL A 1 128 ? 12.921 -6.840 3.910 1.00 68.31 128 VAL A N 1
ATOM 958 C CA . VAL A 1 128 ? 12.688 -6.425 5.299 1.00 68.31 128 VAL A CA 1
ATOM 959 C C . VAL A 1 128 ? 11.219 -6.619 5.659 1.00 68.31 128 VAL A C 1
ATOM 961 O O . VAL A 1 128 ? 10.332 -6.017 5.054 1.00 68.31 128 VAL A O 1
ATOM 964 N N . THR A 1 129 ? 10.957 -7.468 6.657 1.00 78.31 129 THR A N 1
ATOM 965 C CA . THR A 1 129 ? 9.593 -7.736 7.145 1.00 78.31 129 THR A CA 1
ATOM 966 C C . THR A 1 129 ? 8.955 -6.451 7.662 1.00 78.31 129 THR A C 1
ATOM 968 O O . THR A 1 129 ? 9.550 -5.762 8.489 1.00 78.31 129 THR A O 1
ATOM 971 N N . VAL A 1 130 ? 7.739 -6.150 7.202 1.00 76.00 130 VAL A N 1
ATOM 972 C CA . VAL A 1 130 ? 6.934 -5.029 7.693 1.00 76.00 130 VAL A CA 1
ATOM 973 C C . VAL A 1 130 ? 6.357 -5.421 9.056 1.00 76.00 130 VAL A C 1
ATOM 975 O O . VAL A 1 130 ? 5.496 -6.309 9.118 1.00 76.00 130 VAL A O 1
ATOM 978 N N . PRO A 1 131 ? 6.800 -4.794 10.164 1.00 76.94 131 PRO A N 1
ATOM 979 C CA . PRO A 1 131 ? 6.364 -5.192 11.494 1.00 76.94 131 PRO A CA 1
ATOM 980 C C . PRO A 1 131 ? 4.856 -5.011 11.660 1.00 76.94 131 PRO A C 1
ATOM 982 O O . PRO A 1 131 ? 4.290 -3.994 11.244 1.00 76.94 131 PRO A O 1
ATOM 985 N N . LEU A 1 132 ? 4.205 -5.969 12.320 1.00 74.81 132 LEU A N 1
ATOM 986 C CA . LEU A 1 132 ? 2.848 -5.768 12.824 1.00 74.81 132 LEU A CA 1
ATOM 987 C C . LEU A 1 132 ? 2.822 -4.563 13.782 1.00 74.81 132 LEU A C 1
ATOM 989 O O . LEU A 1 132 ? 3.844 -4.250 14.407 1.00 74.81 132 LEU A O 1
ATOM 993 N N . PRO A 1 133 ? 1.682 -3.862 13.914 1.00 65.25 133 PRO A N 1
ATOM 994 C CA . PRO A 1 133 ? 1.544 -2.867 14.966 1.00 65.25 133 PRO A CA 1
ATOM 995 C C . PRO A 1 133 ? 1.786 -3.535 16.330 1.00 65.25 133 PRO A C 1
ATOM 997 O O . PRO A 1 133 ? 1.449 -4.711 16.502 1.00 65.25 133 PRO A O 1
ATOM 1000 N N . PRO A 1 134 ? 2.366 -2.818 17.308 1.00 64.25 134 PRO A N 1
ATOM 1001 C CA . PRO A 1 134 ? 2.518 -3.366 18.649 1.00 64.25 134 PRO A CA 1
ATOM 1002 C C . PRO A 1 134 ? 1.143 -3.792 19.175 1.00 64.25 134 PRO A C 1
ATOM 1004 O O . PRO A 1 134 ? 0.179 -3.024 19.066 1.00 64.25 134 PRO A O 1
ATOM 1007 N N . LYS A 1 135 ? 1.043 -5.005 19.748 1.00 64.69 135 LYS A N 1
ATOM 1008 C CA . LYS A 1 135 ? -0.169 -5.415 20.475 1.00 64.69 135 LYS A CA 1
ATOM 1009 C C . LYS A 1 135 ? -0.457 -4.313 21.506 1.00 64.69 135 LYS A C 1
ATOM 1011 O O . LYS A 1 135 ? 0.488 -3.851 22.154 1.00 64.69 135 LYS A O 1
ATOM 1016 N N . PRO A 1 136 ? -1.712 -3.851 21.654 1.00 67.44 136 PRO A N 1
ATOM 1017 C CA . PRO A 1 136 ? -2.045 -2.886 22.689 1.00 67.44 136 PRO A CA 1
ATOM 1018 C C . PRO A 1 136 ? -1.520 -3.378 24.036 1.00 67.44 136 PRO A C 1
ATOM 1020 O O . PRO A 1 136 ? -1.722 -4.544 24.381 1.00 67.44 136 PRO A O 1
ATOM 1023 N N . GLU A 1 137 ? -0.842 -2.512 24.790 1.00 71.56 137 GLU A N 1
ATOM 1024 C CA . GLU A 1 137 ? -0.337 -2.920 26.097 1.00 71.56 137 GLU A CA 1
ATOM 1025 C C . GLU A 1 137 ? -1.503 -3.396 26.978 1.00 71.56 137 GLU A C 1
ATOM 1027 O O . 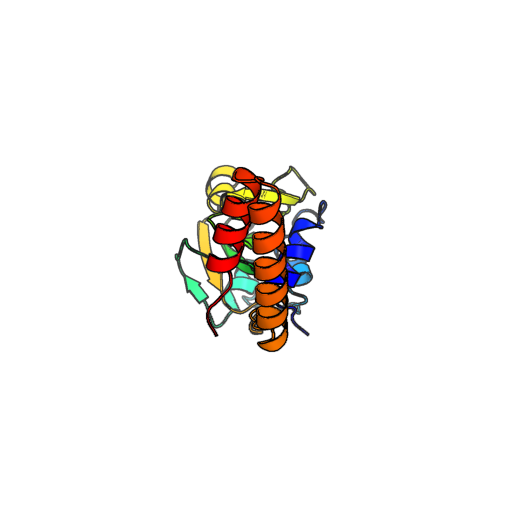GLU A 1 137 ? -2.518 -2.689 27.060 1.00 71.56 137 GLU A O 1
ATOM 1032 N N . PRO A 1 138 ? -1.378 -4.544 27.673 1.00 72.81 138 PRO A N 1
ATOM 1033 C CA . PRO A 1 138 ? -2.454 -5.090 28.502 1.00 72.81 138 PRO A CA 1
ATOM 1034 C C . PRO A 1 138 ? -3.045 -4.063 29.482 1.00 72.81 138 PRO A C 1
ATOM 1036 O O . PRO A 1 138 ? -4.260 -3.983 29.659 1.00 72.81 138 PRO A O 1
ATOM 1039 N N . GLY A 1 139 ? -2.200 -3.194 30.053 1.00 77.50 139 GLY A N 1
ATOM 1040 C CA . GLY A 1 139 ? -2.634 -2.126 30.957 1.00 77.50 139 GLY A CA 1
ATOM 1041 C C . GLY A 1 139 ? -3.450 -1.014 30.286 1.00 77.50 139 GLY A C 1
ATOM 1042 O O . GLY A 1 139 ? -4.280 -0.381 30.938 1.00 77.50 139 GLY A O 1
ATOM 1043 N N . ARG A 1 140 ? -3.261 -0.769 28.984 1.00 80.56 140 ARG A N 1
ATOM 1044 C CA . ARG A 1 140 ? -4.032 0.226 28.225 1.00 80.56 140 ARG A CA 1
ATOM 1045 C C . ARG A 1 140 ? -5.441 -0.274 27.920 1.00 80.56 140 ARG A C 1
ATOM 1047 O O . ARG A 1 140 ? -6.386 0.501 28.059 1.00 80.56 140 ARG A O 1
ATOM 1054 N N . ILE A 1 141 ? -5.579 -1.548 27.551 1.00 81.88 141 ILE A N 1
ATOM 1055 C CA . ILE A 1 141 ? -6.888 -2.181 27.329 1.00 81.88 141 ILE A CA 1
ATOM 1056 C C . ILE A 1 141 ? -7.685 -2.221 28.629 1.00 81.88 141 ILE A C 1
ATOM 1058 O O . ILE A 1 141 ? -8.857 -1.849 28.638 1.00 81.88 141 ILE A O 1
ATOM 1062 N N . GLU A 1 142 ? -7.040 -2.565 29.746 1.00 87.25 142 GLU A N 1
ATOM 1063 C CA . GLU A 1 142 ? -7.709 -2.563 31.046 1.00 87.25 142 GLU A CA 1
ATOM 1064 C C . GLU A 1 142 ? -8.198 -1.162 31.436 1.00 87.25 142 GLU A C 1
ATOM 1066 O O . GLU A 1 142 ? -9.364 -0.986 31.787 1.00 87.25 142 GLU A O 1
ATOM 1071 N N . LYS A 1 143 ? -7.348 -0.135 31.289 1.00 87.88 143 LYS A N 1
ATOM 1072 C CA . LYS A 1 143 ? -7.749 1.261 31.534 1.00 87.88 143 LYS A CA 1
ATOM 1073 C C . LYS A 1 143 ? -8.928 1.682 30.652 1.00 87.88 143 LYS A C 1
ATOM 1075 O O . LYS A 1 143 ? -9.861 2.308 31.150 1.00 87.88 143 LYS A O 1
ATOM 1080 N N . ALA A 1 144 ? -8.918 1.324 29.367 1.00 87.69 144 ALA A N 1
ATOM 1081 C CA . ALA A 1 144 ? -10.020 1.617 28.452 1.00 87.69 144 ALA A CA 1
ATOM 1082 C C . ALA A 1 144 ? -11.323 0.916 28.876 1.00 87.69 144 ALA A C 1
ATOM 1084 O O . ALA A 1 144 ? -12.361 1.574 28.958 1.00 87.69 144 ALA A O 1
ATOM 1085 N N . ARG A 1 145 ? -11.267 -0.376 29.241 1.00 92.06 145 ARG A N 1
ATOM 1086 C CA . ARG A 1 145 ? -12.423 -1.124 29.771 1.00 92.06 145 ARG A CA 1
ATOM 1087 C C . ARG A 1 145 ? -12.992 -0.468 31.028 1.00 92.06 145 ARG A C 1
ATOM 1089 O O . ARG A 1 145 ? -14.207 -0.307 31.129 1.00 92.06 145 ARG A O 1
ATOM 1096 N N . VAL A 1 146 ? -12.142 -0.052 31.969 1.00 92.62 146 VAL A N 1
ATOM 1097 C CA . VAL A 1 146 ? -12.572 0.631 33.204 1.00 92.62 146 VAL A CA 1
ATOM 1098 C C . VAL A 1 146 ? -13.276 1.957 32.894 1.00 92.62 146 VAL A C 1
ATOM 1100 O O . VAL A 1 146 ? -14.345 2.238 33.450 1.00 92.62 146 VAL A O 1
ATOM 1103 N N . LEU A 1 147 ? -12.723 2.759 31.981 1.00 93.44 147 LEU A N 1
ATOM 1104 C CA . LEU A 1 147 ? -13.320 4.033 31.572 1.00 93.44 147 LEU A CA 1
ATOM 1105 C C . LEU A 1 147 ? -14.671 3.833 30.873 1.00 93.44 147 LEU A C 1
ATOM 1107 O O . LEU A 1 147 ? -15.640 4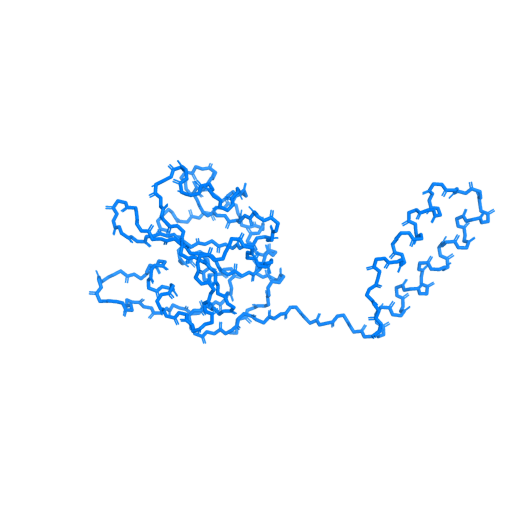.512 31.222 1.00 93.44 147 LEU A O 1
ATOM 1111 N N . LEU A 1 148 ? -14.768 2.877 29.945 1.00 95.25 148 LEU A N 1
ATOM 1112 C CA . LEU A 1 148 ? -16.013 2.583 29.232 1.00 95.25 148 LEU A CA 1
ATOM 1113 C C . LEU A 1 148 ? -17.097 2.048 30.173 1.00 95.25 148 LEU A C 1
ATOM 1115 O O . LEU A 1 148 ? -18.217 2.551 30.146 1.00 95.25 148 LEU A O 1
ATOM 1119 N N . LYS A 1 149 ? -16.771 1.122 31.085 1.00 95.44 149 LYS A N 1
ATOM 1120 C CA . LYS A 1 149 ? -17.717 0.639 32.111 1.00 95.44 149 LYS A CA 1
ATOM 1121 C C . LYS A 1 149 ? -18.220 1.771 33.011 1.00 95.44 149 LYS A C 1
ATOM 1123 O O . LYS A 1 149 ? -19.405 1.823 33.347 1.00 95.44 149 LYS A O 1
ATOM 1128 N N . SER A 1 150 ? -17.345 2.709 33.371 1.00 94.81 150 SER A N 1
ATOM 1129 C CA . SER A 1 150 ? -17.730 3.887 34.159 1.00 94.81 150 SER A CA 1
ATOM 1130 C C . SER A 1 150 ? -18.671 4.805 33.372 1.00 94.81 150 SER A C 1
ATOM 1132 O O . SER A 1 150 ? -19.714 5.218 33.885 1.00 94.81 150 SER A O 1
ATOM 1134 N N . ALA A 1 151 ? -18.358 5.071 32.101 1.00 93.31 151 ALA A N 1
ATOM 1135 C CA . ALA A 1 151 ? -19.204 5.858 31.208 1.00 93.31 151 ALA A CA 1
ATOM 1136 C C . ALA A 1 151 ? -20.569 5.195 30.961 1.00 93.31 151 ALA A C 1
ATOM 1138 O O . ALA A 1 151 ? -21.591 5.887 30.953 1.00 93.31 151 ALA A O 1
ATOM 1139 N N . LEU A 1 152 ? -20.601 3.865 30.830 1.00 95.88 152 LEU A N 1
ATOM 1140 C CA . LEU A 1 152 ? -21.822 3.077 30.693 1.00 95.88 152 LEU A CA 1
ATOM 1141 C C . LEU A 1 152 ? -22.729 3.255 31.912 1.00 95.88 152 LEU A C 1
ATOM 1143 O O . LEU A 1 152 ? -23.918 3.539 31.767 1.00 95.88 152 LEU A O 1
ATOM 1147 N N . ARG A 1 153 ? -22.160 3.165 33.122 1.00 95.56 153 ARG A N 1
ATOM 1148 C CA . ARG A 1 153 ? -22.896 3.368 34.378 1.00 95.56 153 ARG A CA 1
ATOM 1149 C C . ARG A 1 153 ? -23.543 4.753 34.442 1.00 95.56 153 ARG A C 1
ATOM 1151 O O . ARG A 1 153 ? -24.705 4.870 34.826 1.00 95.56 153 ARG A O 1
ATOM 1158 N N . ILE A 1 154 ? -22.816 5.792 34.027 1.00 94.88 154 ILE A N 1
ATOM 1159 C CA . ILE A 1 154 ? -23.325 7.172 33.971 1.00 94.88 154 ILE A CA 1
ATOM 1160 C C . ILE A 1 154 ? -24.428 7.310 32.912 1.00 94.88 154 ILE A C 1
ATOM 1162 O O . ILE A 1 154 ? -25.453 7.940 33.170 1.00 94.88 154 ILE A O 1
ATOM 1166 N N . ALA A 1 155 ? -24.250 6.720 31.727 1.00 93.19 155 ALA A N 1
ATOM 1167 C CA . ALA A 1 155 ? -25.244 6.768 30.656 1.00 93.19 155 ALA A CA 1
ATOM 1168 C C . ALA A 1 155 ? -26.561 6.094 31.069 1.00 93.19 155 ALA A C 1
ATOM 1170 O O . ALA A 1 155 ? -27.620 6.696 30.889 1.00 93.19 155 ALA A O 1
ATOM 1171 N N . LYS A 1 156 ? -26.487 4.907 31.692 1.00 93.19 156 LYS A N 1
ATOM 1172 C CA . LYS A 1 156 ? -27.652 4.193 32.240 1.00 93.19 156 LYS A CA 1
ATOM 1173 C C . LYS A 1 156 ? -28.349 5.003 33.335 1.00 93.19 156 LYS A C 1
ATOM 1175 O O . LYS A 1 156 ? -29.560 5.182 33.268 1.00 93.19 156 LYS A O 1
ATOM 1180 N N . ARG A 1 157 ? -27.591 5.573 34.284 1.00 95.25 157 ARG A N 1
ATOM 1181 C CA . ARG A 1 157 ? -28.140 6.429 35.356 1.00 95.25 157 ARG A CA 1
ATOM 1182 C C . ARG A 1 157 ? -28.904 7.639 34.811 1.00 95.25 157 ARG A C 1
ATOM 1184 O O . ARG A 1 157 ? -29.918 8.021 35.377 1.00 95.25 157 ARG A O 1
ATOM 1191 N N . ASN A 1 158 ? -28.427 8.222 33.715 1.00 95.06 158 ASN A N 1
ATOM 1192 C CA . ASN A 1 158 ? -29.030 9.405 33.101 1.00 95.06 158 ASN A CA 1
ATOM 1193 C C . ASN A 1 158 ? -30.106 9.069 32.051 1.00 95.06 158 ASN A C 1
ATOM 1195 O O . ASN A 1 158 ? -30.466 9.944 31.266 1.00 95.06 158 ASN A O 1
ATOM 1199 N N . GLY A 1 159 ? -30.563 7.813 31.962 1.00 92.25 159 GLY A N 1
ATOM 1200 C CA . GLY A 1 159 ? -31.584 7.389 30.996 1.00 92.25 159 GLY A CA 1
ATOM 1201 C C . GLY A 1 159 ? -31.152 7.482 29.526 1.00 92.25 159 GLY A C 1
ATOM 1202 O O . GLY A 1 159 ? -31.991 7.494 28.631 1.00 92.25 159 GLY A O 1
ATOM 1203 N N . ARG A 1 160 ? -29.845 7.562 29.238 1.00 91.50 160 ARG A N 1
ATOM 1204 C CA . ARG A 1 160 ? -29.310 7.712 27.873 1.00 91.50 160 ARG A CA 1
ATOM 1205 C C . ARG A 1 160 ? -29.141 6.350 27.197 1.00 91.50 160 ARG A C 1
ATOM 1207 O O . ARG A 1 160 ? -28.014 5.932 26.934 1.00 91.50 160 ARG A O 1
ATOM 1214 N N . THR A 1 161 ? -30.246 5.672 26.905 1.00 88.31 161 THR A N 1
ATOM 1215 C CA . THR A 1 161 ? -30.285 4.304 26.346 1.00 88.31 161 THR A CA 1
ATOM 1216 C C . THR A 1 161 ? -29.460 4.145 25.064 1.00 88.31 161 THR A C 1
ATOM 1218 O O . THR A 1 161 ? -28.579 3.294 25.014 1.00 88.31 161 THR A O 1
ATOM 1221 N N . ASN A 1 162 ? -29.624 5.036 24.080 1.00 90.38 162 ASN A N 1
ATOM 1222 C CA . ASN A 1 162 ? -28.854 4.994 22.824 1.00 90.38 162 ASN A CA 1
ATOM 1223 C C . ASN A 1 162 ? -27.340 5.153 23.038 1.00 90.38 162 ASN A C 1
ATOM 1225 O O . ASN A 1 162 ? -26.530 4.604 22.295 1.00 90.38 162 ASN A O 1
ATOM 1229 N N . ARG A 1 163 ? -26.939 5.934 24.049 1.00 88.88 163 ARG A N 1
ATOM 1230 C CA . ARG A 1 163 ? -25.525 6.109 24.400 1.00 88.88 163 ARG A CA 1
ATOM 1231 C C . ARG A 1 163 ? -24.994 4.901 25.163 1.00 88.88 163 ARG A C 1
ATOM 1233 O O . ARG A 1 163 ? -23.832 4.569 24.985 1.00 88.88 163 ARG A O 1
ATOM 1240 N N . ALA A 1 164 ? -25.815 4.287 26.010 1.00 89.81 164 ALA A N 1
ATOM 1241 C CA . ALA A 1 164 ? -25.452 3.076 26.731 1.00 89.81 164 ALA A CA 1
ATOM 1242 C C . ALA A 1 164 ? -25.174 1.922 25.758 1.00 89.81 164 ALA A C 1
ATOM 1244 O O . ALA A 1 164 ? -24.095 1.351 25.852 1.00 89.81 164 ALA A O 1
ATOM 1245 N N . GLY A 1 165 ? -26.051 1.693 24.771 1.00 90.88 165 GLY A N 1
ATOM 1246 C CA . GLY A 1 165 ? -25.852 0.648 23.755 1.00 90.88 165 GLY A CA 1
ATOM 1247 C C . GLY A 1 165 ? -24.531 0.806 22.997 1.00 90.88 165 GLY A C 1
ATOM 1248 O O . GLY A 1 165 ? -23.703 -0.089 23.009 1.00 90.88 165 GLY A O 1
ATOM 1249 N N . ARG A 1 166 ? -24.230 2.010 22.489 1.00 92.69 166 ARG A N 1
ATOM 1250 C CA . ARG A 1 166 ? -22.944 2.269 21.806 1.00 92.69 166 ARG A CA 1
ATOM 1251 C C . ARG A 1 166 ? -21.707 2.045 22.682 1.00 92.69 166 ARG A C 1
ATOM 1253 O O . ARG A 1 166 ? -20.624 1.806 22.161 1.00 92.69 166 ARG A O 1
ATOM 1260 N N . ILE A 1 167 ? -21.827 2.236 23.997 1.00 92.19 167 ILE A N 1
ATOM 1261 C CA . ILE A 1 167 ? -20.715 1.998 24.927 1.00 92.19 167 ILE A CA 1
ATOM 1262 C C . ILE A 1 167 ? -20.578 0.499 25.216 1.00 92.19 167 ILE A C 1
ATOM 1264 O O . ILE A 1 167 ? -19.456 0.051 25.419 1.00 92.19 167 ILE A O 1
ATOM 1268 N N . GLU A 1 168 ? -21.678 -0.255 25.240 1.00 92.19 168 GLU A N 1
ATOM 1269 C CA . GLU A 1 168 ? -21.662 -1.721 25.341 1.00 92.19 168 GLU A CA 1
ATOM 1270 C C . GLU A 1 168 ? -20.972 -2.330 24.121 1.00 92.19 168 GLU A C 1
ATOM 1272 O O . GLU A 1 168 ? -19.967 -3.013 24.303 1.00 92.19 168 GLU A O 1
ATOM 1277 N N . ASP A 1 169 ? -21.379 -1.938 22.911 1.00 91.06 169 ASP A N 1
ATOM 1278 C CA . ASP A 1 169 ? -20.729 -2.367 21.663 1.00 91.06 169 ASP A CA 1
ATOM 1279 C C . ASP A 1 169 ? -19.214 -2.083 21.697 1.00 91.06 169 ASP A C 1
ATOM 1281 O O . ASP A 1 169 ? -18.383 -2.940 21.411 1.00 91.06 169 ASP A O 1
ATOM 1285 N N . ALA A 1 170 ? -18.828 -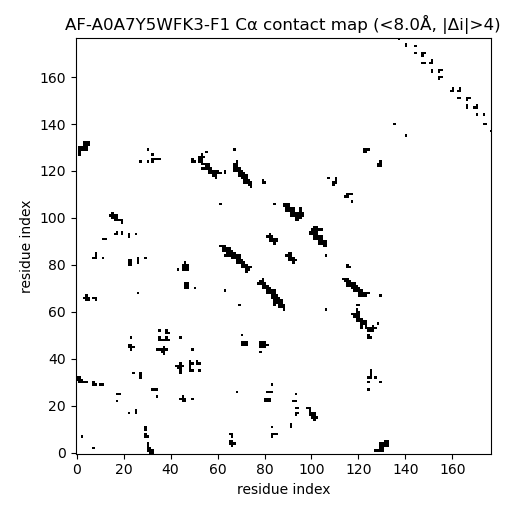0.887 22.156 1.00 89.44 170 ALA A N 1
ATOM 1286 C CA . ALA A 1 170 ? -17.423 -0.500 22.262 1.00 89.44 170 ALA A CA 1
ATOM 1287 C C . ALA A 1 170 ? -16.630 -1.282 23.327 1.00 89.44 170 ALA A C 1
ATOM 1289 O O . ALA A 1 170 ? -15.401 -1.310 23.260 1.00 89.44 170 ALA A O 1
ATOM 1290 N N . ILE A 1 171 ? -17.284 -1.850 24.347 1.00 90.75 171 ILE A N 1
ATOM 1291 C CA . ILE A 1 171 ? -16.632 -2.728 25.331 1.00 90.75 171 ILE A CA 1
ATOM 1292 C C . ILE A 1 171 ? -16.406 -4.111 24.721 1.00 90.75 171 ILE A C 1
ATOM 1294 O O . ILE A 1 171 ? -15.333 -4.679 24.942 1.00 90.75 171 ILE A O 1
ATOM 1298 N N . ASP A 1 172 ? -17.385 -4.617 23.974 1.00 88.44 172 ASP A N 1
ATOM 1299 C CA . ASP A 1 172 ? -17.345 -5.937 23.340 1.00 88.44 172 ASP A CA 1
ATOM 1300 C C . ASP A 1 172 ? -16.327 -5.983 22.189 1.00 88.44 172 ASP A C 1
ATOM 1302 O O . ASP A 1 172 ? -15.626 -6.979 22.022 1.00 88.44 172 ASP A O 1
ATOM 1306 N N . ASP A 1 173 ? -16.133 -4.864 21.486 1.00 86.00 173 ASP A N 1
ATOM 1307 C CA . ASP A 1 173 ? -15.100 -4.703 20.454 1.00 86.00 173 ASP A CA 1
ATOM 1308 C C . ASP A 1 173 ? -13.660 -4.637 21.015 1.00 86.00 173 ASP A C 1
ATOM 1310 O O . ASP A 1 173 ? -12.685 -4.660 20.252 1.00 86.00 173 ASP A O 1
ATOM 1314 N N . LEU A 1 174 ? -13.471 -4.524 22.340 1.00 82.69 174 LEU A N 1
ATOM 1315 C CA . LEU A 1 174 ? -12.125 -4.508 22.917 1.00 82.69 174 LEU A CA 1
ATOM 1316 C C . LEU A 1 174 ? -11.522 -5.918 22.944 1.00 82.69 174 LEU A C 1
ATOM 1318 O O . LEU A 1 174 ? -12.123 -6.818 23.536 1.00 82.69 174 LEU A O 1
ATOM 1322 N N . PRO A 1 175 ? -10.282 -6.091 22.443 1.00 77.25 175 PRO A N 1
ATOM 1323 C CA . PRO A 1 175 ? -9.643 -7.397 22.351 1.00 77.25 175 PRO A CA 1
ATOM 1324 C C . PRO A 1 175 ? -9.579 -8.089 23.717 1.00 77.25 175 PRO A C 1
ATOM 1326 O O . PRO A 1 175 ? -9.287 -7.455 24.739 1.00 77.25 175 PRO A O 1
ATOM 1329 N N . GLU A 1 176 ? -9.846 -9.396 23.727 1.00 69.94 176 GLU A N 1
ATOM 1330 C CA . GLU A 1 176 ? -9.657 -10.226 24.915 1.00 69.94 176 GLU A CA 1
ATOM 1331 C C . GLU A 1 176 ? -8.174 -10.287 25.317 1.00 69.94 176 GLU A C 1
ATOM 1333 O O . GLU A 1 176 ? -7.280 -10.007 24.511 1.00 69.94 176 GLU A O 1
ATOM 1338 N N . ARG A 1 177 ? -7.919 -10.562 26.603 1.00 57.72 177 ARG A N 1
ATOM 1339 C CA . ARG A 1 177 ? -6.565 -10.535 27.181 1.00 57.72 177 ARG A CA 1
ATOM 1340 C C . ARG A 1 177 ? -5.661 -11.585 26.533 1.00 57.72 177 ARG A C 1
ATOM 1342 O O . ARG A 1 177 ? -6.065 -12.763 26.548 1.00 57.72 177 ARG A O 1
#

Sequence (177 aa):
MVINREEAVKRALASTDNEPGGCYKWTRTQFGSPAVGDYDGDHDADAVDGWKATRRKHPGDRNPPRGVPVFWSGGSNGYGHAAVSLGGGKIRSTDAGGRGKVATVDLAWPERAWGLTYLGWSDDLAGVTVPLPPKPEPGRIEKARVLLKSALRIAKRNGRTNRAGRIEDAIDDLPER

Solvent-accessible surface area (backbone atoms only — not comparable to full-atom values): 9362 Å² total; per-residue (Å²): 117,62,42,29,15,61,57,20,39,52,48,46,72,70,43,56,65,45,68,74,92,36,37,32,58,53,39,28,61,35,34,46,38,71,84,72,50,55,66,81,74,83,81,52,65,37,15,43,31,42,55,66,50,30,80,49,67,40,72,67,49,79,78,49,55,55,33,28,48,34,35,22,34,37,52,98,83,49,46,35,36,29,29,38,22,64,21,95,54,29,25,40,29,60,46,66,63,40,91,31,18,36,27,77,46,51,63,65,42,56,37,74,76,59,65,30,45,76,45,23,28,26,55,24,49,55,63,41,68,48,40,71,62,78,75,77,53,71,69,57,54,51,52,50,49,54,52,42,54,51,50,31,53,53,26,55,74,68,68,34,58,76,60,23,52,58,38,51,54,57,54,71,71,48,81,82,134

Radius of gyration: 20.24 Å; Cα contacts (8 Å, |Δi|>4): 343; chains: 1; bounding box: 50×29×57 Å

Foldseek 3Di:
DFAALVQLVVVLVPDWFDDFPCQLVVSCVSGVHDFLAPQPPPRDRAQVSFVVQADFWDFPDQFDDRRWKWWWFDFPVRRTGIFGDRGPQKTWTACPVHGGTIDIDGVCCCCVPGVIGTTGTGCDTNHHGRHHDPDPDPVVLVVLLVVLVVVLVVCVVVVVVVVNVVSVVVNVPRDDD

Nearest PDB structures (foldseek):
  7v6s-assembly2_B  TM=5.916E-01  e=8.303E-03  Escherichia coli K-12
  8xup-assembly1_I  TM=5.844E-01  e=2.232E-02  Escherichia coli K-12
  2k1g-assembly1_A  TM=5.748E-01  e=3.659E-02  Escherichia coli K-12
  8wt4-assembly1_B  TM=5.889E-01  e=4.684E-02  Bacillus subtilis subsp. subtilis str. 168
  8vp6-assembly1_A  TM=2.860E-01  e=6.787E-02  Acetivibrio thermocellus ATCC 27405

Secondary structure (DSSP, 8-state):
-PPPHHHHHHHHHH--B--TT-HHHHHHHHHTPPP--SSSSSS---HHHHHHH-SSEEET-S-PPTT-EEEEEBSTTSB-EEEEEEETTEEEETTBTBTTB-EEEETTHHHHHH--EEEEEESEETTEE-PPPPPPPHHHHHHHHHHHHHHHHHHHHTT-HHHHHHHHHHHHTSPP-

pLDDT: mean 87.92, std 9.99, range [53.09, 98.44]

Mean predicted aligned error: 9.68 Å